Protein AF-A0A1A2LW45-F1 (afdb_monomer_lite)

Radius of gyration: 17.26 Å; chains: 1; bounding box: 49×37×55 Å

Sequence (196 aa):
MSAAITSRLSAALAPIQRFLRRLAKSYGVVYEAGDQENFQLCLWLRRLDLASQAPTYALELLGSSTFQNREPWAMKRDVPISSDSPYAAAQAVFNGLPITTNLDQHKNSGLWHGVLAVPITVGGFTSREMVAGRPLDQLTVGALTLDSTYYVDGSEAAAGSDVARRLGVLSRLGEQHTNELLSLLYSAASAVLLGS

Secondary structure (DSSP, 8-state):
-HHHHHHHHHHHHHHHHHHHHHHHHHTTPPPPTT----EEEEEEEEEEETTSSS-EEEEEEEEESS-----HHHH--EEE--TT-SSHHHHHHHHTS-EEEE--TTTS-SS--EEEEEEEEEEPSS---EETTEETTEEEEEEEEEEESSBS-HHHHTTSTTTTT-B-GGGG--HHHHHHHHHHHHHHHHHHHH--

Structure (mmCIF, N/CA/C/O backbone):
data_AF-A0A1A2LW45-F1
#
_entry.id   AF-A0A1A2LW45-F1
#
loop_
_atom_site.group_PDB
_atom_site.id
_atom_site.type_symbol
_atom_site.label_atom_id
_atom_site.label_alt_id
_atom_site.label_comp_id
_atom_site.label_asym_id
_atom_site.label_entity_id
_atom_site.label_seq_id
_atom_site.pdbx_PDB_ins_code
_atom_site.Cartn_x
_atom_site.Cartn_y
_atom_site.Cartn_z
_atom_site.occupancy
_atom_site.B_iso_or_equiv
_atom_site.auth_seq_id
_atom_site.auth_comp_id
_atom_site.auth_asym_id
_atom_site.auth_atom_id
_atom_site.pdbx_PDB_model_num
ATOM 1 N N . MET A 1 1 ? -8.103 20.377 5.580 1.00 52.78 1 MET A N 1
ATOM 2 C CA . MET A 1 1 ? -7.579 19.063 6.022 1.00 52.78 1 MET A CA 1
ATOM 3 C C . MET A 1 1 ? -6.850 18.325 4.896 1.00 52.78 1 MET A C 1
ATOM 5 O O . MET A 1 1 ? -5.703 17.955 5.097 1.00 52.78 1 MET A O 1
ATOM 9 N N . SER A 1 2 ? -7.445 18.211 3.700 1.00 64.31 2 SER A N 1
ATOM 10 C CA . SER A 1 2 ? -6.852 17.533 2.527 1.00 64.31 2 SER A CA 1
ATOM 11 C C . SER A 1 2 ? -5.429 18.007 2.147 1.00 64.31 2 SER A C 1
ATOM 13 O O . SER A 1 2 ? -4.533 17.179 2.031 1.00 64.31 2 SER A O 1
ATOM 15 N N . ALA A 1 3 ? -5.158 19.320 2.085 1.00 71.62 3 ALA A N 1
ATOM 16 C CA . ALA A 1 3 ? -3.849 19.830 1.637 1.00 71.62 3 ALA A CA 1
ATOM 17 C C . ALA A 1 3 ? -2.648 19.419 2.520 1.00 71.62 3 ALA A C 1
ATOM 19 O O . ALA A 1 3 ? -1.561 19.159 2.004 1.00 71.62 3 ALA A O 1
ATOM 20 N N . ALA A 1 4 ? -2.832 19.331 3.843 1.00 81.94 4 ALA A N 1
ATOM 21 C CA . ALA A 1 4 ? -1.769 18.914 4.762 1.00 81.94 4 ALA A CA 1
ATOM 22 C C . ALA A 1 4 ? -1.466 17.412 4.634 1.00 81.94 4 ALA A C 1
ATOM 24 O O . ALA A 1 4 ? -0.301 17.018 4.631 1.00 81.94 4 ALA A O 1
ATOM 25 N N . ILE A 1 5 ? -2.506 16.585 4.475 1.00 85.19 5 ILE A N 1
ATOM 26 C CA . ILE A 1 5 ? -2.372 15.138 4.256 1.00 85.19 5 ILE A CA 1
ATOM 27 C C . ILE A 1 5 ? -1.669 14.875 2.923 1.00 85.19 5 ILE A C 1
ATOM 29 O O . ILE A 1 5 ? -0.702 14.121 2.894 1.00 85.19 5 ILE A O 1
ATOM 33 N N . THR A 1 6 ? -2.087 15.545 1.844 1.00 85.88 6 THR A N 1
ATOM 34 C CA . THR A 1 6 ? -1.430 15.448 0.533 1.00 85.88 6 THR A CA 1
ATOM 35 C C . THR A 1 6 ? 0.048 15.821 0.618 1.00 85.88 6 THR A C 1
ATOM 37 O O . THR A 1 6 ? 0.882 15.045 0.170 1.00 85.88 6 THR A O 1
ATOM 40 N N . SER A 1 7 ? 0.395 16.943 1.262 1.00 87.75 7 SER A N 1
ATOM 41 C CA . SER A 1 7 ? 1.797 17.358 1.435 1.00 87.75 7 SER A CA 1
ATOM 42 C C . SER A 1 7 ? 2.636 16.302 2.170 1.00 87.75 7 SER A C 1
ATOM 44 O O . SER A 1 7 ? 3.719 15.933 1.712 1.00 87.75 7 SER A O 1
ATOM 46 N N . ARG A 1 8 ? 2.109 15.741 3.269 1.00 91.12 8 ARG A N 1
ATOM 47 C CA . ARG A 1 8 ? 2.779 14.666 4.019 1.00 91.12 8 ARG A CA 1
ATOM 48 C C . ARG A 1 8 ? 2.924 13.390 3.194 1.00 91.12 8 ARG A C 1
ATOM 50 O O . ARG A 1 8 ? 3.987 12.780 3.222 1.00 91.12 8 ARG A O 1
ATOM 57 N N . LEU A 1 9 ? 1.899 13.005 2.431 1.00 92.38 9 LEU A N 1
ATOM 58 C CA . LEU A 1 9 ? 1.959 11.851 1.529 1.00 92.38 9 LEU A CA 1
ATOM 59 C C . LEU A 1 9 ? 3.006 12.052 0.428 1.00 92.38 9 LEU A C 1
ATOM 61 O O . LEU A 1 9 ? 3.780 11.139 0.154 1.00 92.38 9 LEU A O 1
ATOM 65 N N . SER A 1 10 ? 3.086 13.243 -0.172 1.00 91.69 10 SER A N 1
ATOM 66 C CA . SER A 1 10 ? 4.119 13.569 -1.161 1.00 91.69 10 SER A CA 1
ATOM 67 C C . SER A 1 10 ? 5.526 13.518 -0.554 1.00 91.69 10 SER A C 1
ATOM 69 O O . SER A 1 10 ? 6.435 12.958 -1.166 1.00 91.69 10 SER A O 1
ATOM 71 N N . ALA A 1 11 ? 5.712 14.041 0.663 1.00 92.69 11 ALA A N 1
ATOM 72 C CA . ALA A 1 11 ? 6.990 13.969 1.373 1.00 92.69 11 ALA A CA 1
ATOM 73 C C . ALA A 1 11 ? 7.381 12.518 1.712 1.00 92.69 11 ALA A C 1
ATOM 75 O O . ALA A 1 11 ? 8.525 12.117 1.494 1.00 92.69 11 ALA A O 1
ATOM 76 N N . ALA A 1 12 ? 6.424 11.714 2.182 1.00 94.38 12 ALA A N 1
ATOM 77 C CA . ALA A 1 12 ? 6.633 10.311 2.529 1.00 94.38 12 ALA A CA 1
ATOM 78 C C . ALA A 1 12 ? 6.886 9.417 1.302 1.00 94.38 12 ALA A C 1
ATOM 80 O O . ALA A 1 12 ? 7.601 8.419 1.396 1.00 94.38 12 ALA A O 1
ATOM 81 N N . LEU A 1 13 ? 6.358 9.788 0.132 1.00 95.12 13 LEU A N 1
ATOM 82 C CA . LEU A 1 13 ? 6.574 9.065 -1.120 1.00 95.12 13 LEU A CA 1
ATOM 83 C C . LEU A 1 13 ? 8.024 9.179 -1.625 1.00 95.12 13 LEU A C 1
ATOM 85 O O . LEU A 1 13 ? 8.539 8.235 -2.223 1.00 95.12 13 LEU A O 1
ATOM 89 N N . ALA A 1 14 ? 8.713 10.295 -1.376 1.00 93.94 14 ALA A N 1
ATOM 90 C CA . ALA A 1 14 ? 10.063 10.539 -1.890 1.00 93.94 14 ALA A CA 1
ATOM 91 C C . ALA A 1 14 ? 11.108 9.450 -1.527 1.00 93.94 14 ALA A C 1
ATOM 93 O O . ALA A 1 14 ? 11.804 8.974 -2.435 1.00 93.94 14 ALA A O 1
ATOM 94 N N . PRO A 1 15 ? 11.264 9.016 -0.256 1.00 95.75 15 PRO A N 1
ATOM 95 C CA . PRO A 1 15 ? 12.182 7.925 0.086 1.00 95.75 15 PRO A CA 1
ATOM 96 C C . PRO A 1 15 ? 11.772 6.582 -0.537 1.00 95.75 15 PRO A C 1
ATOM 98 O O . PRO A 1 15 ? 12.647 5.848 -0.998 1.00 95.75 15 PRO A O 1
ATOM 101 N N . ILE A 1 16 ? 10.468 6.292 -0.629 1.00 97.00 16 ILE A N 1
ATOM 102 C CA . ILE A 1 16 ? 9.940 5.073 -1.267 1.00 97.00 16 ILE A CA 1
ATOM 103 C C . ILE A 1 16 ? 10.286 5.057 -2.758 1.00 97.00 16 ILE A C 1
ATOM 105 O O . ILE A 1 16 ? 10.861 4.091 -3.252 1.00 97.00 16 ILE A O 1
ATOM 109 N N . GLN A 1 17 ? 10.039 6.154 -3.477 1.00 95.31 17 GLN A N 1
ATOM 110 C CA . GLN A 1 17 ? 10.402 6.264 -4.891 1.00 95.31 17 GLN A CA 1
ATOM 111 C C . GLN A 1 17 ? 11.905 6.110 -5.110 1.00 95.31 17 GLN A C 1
ATOM 113 O O . GLN A 1 17 ? 12.326 5.464 -6.066 1.00 95.31 17 GLN A O 1
ATOM 118 N N . ARG A 1 18 ? 12.738 6.684 -4.235 1.00 95.88 18 ARG A N 1
ATOM 119 C CA . ARG A 1 18 ? 14.197 6.536 -4.328 1.00 95.88 18 ARG A CA 1
ATOM 120 C C . ARG A 1 18 ? 14.620 5.077 -4.157 1.00 95.88 18 ARG A C 1
ATOM 122 O O . ARG A 1 18 ? 15.459 4.601 -4.922 1.00 95.88 18 ARG A O 1
ATOM 129 N N . PHE A 1 19 ? 14.032 4.384 -3.184 1.00 96.88 19 PHE A N 1
ATOM 130 C CA . PHE A 1 19 ? 14.246 2.960 -2.949 1.00 96.88 19 PHE A CA 1
ATOM 131 C C . PHE A 1 19 ? 13.857 2.128 -4.179 1.00 96.88 19 PHE A C 1
ATOM 133 O O . PHE A 1 19 ? 14.692 1.407 -4.725 1.00 96.88 19 PHE A O 1
ATOM 140 N N . LEU A 1 20 ? 12.639 2.315 -4.686 1.00 96.19 20 LEU A N 1
ATOM 141 C CA . LEU A 1 20 ? 12.109 1.573 -5.830 1.00 96.19 20 LEU A CA 1
ATOM 142 C C . LEU A 1 20 ? 12.867 1.862 -7.127 1.00 96.19 20 LEU A C 1
ATOM 144 O O . LEU A 1 20 ? 13.194 0.940 -7.862 1.00 96.19 20 LEU A O 1
ATOM 148 N N . ARG A 1 21 ? 13.255 3.115 -7.385 1.00 93.88 21 ARG A N 1
ATOM 149 C CA . ARG A 1 21 ? 14.084 3.466 -8.552 1.00 93.88 21 ARG A CA 1
ATOM 150 C C . ARG A 1 21 ? 15.466 2.823 -8.500 1.00 93.88 21 ARG A C 1
ATOM 152 O O . ARG A 1 21 ? 16.007 2.457 -9.541 1.00 93.88 21 ARG A O 1
ATOM 159 N N . ARG A 1 22 ? 16.057 2.689 -7.309 1.00 95.00 22 ARG A N 1
ATOM 160 C CA . ARG A 1 22 ? 17.325 1.966 -7.134 1.00 95.00 22 ARG A CA 1
ATOM 161 C C . ARG A 1 22 ? 17.143 0.481 -7.443 1.00 95.00 22 ARG A C 1
ATOM 163 O O . ARG A 1 22 ? 17.960 -0.071 -8.175 1.00 95.00 22 ARG A O 1
ATOM 170 N N . LEU A 1 23 ? 16.066 -0.126 -6.946 1.00 94.88 23 LEU A N 1
ATOM 171 C CA . LEU A 1 23 ? 15.755 -1.530 -7.215 1.00 94.88 23 LEU A CA 1
ATOM 172 C C . LEU A 1 23 ? 15.438 -1.797 -8.684 1.00 94.88 23 LEU A C 1
ATOM 174 O O . LEU A 1 23 ? 15.931 -2.765 -9.251 1.00 94.88 23 LEU A O 1
ATOM 178 N N . ALA A 1 24 ? 14.683 -0.913 -9.331 1.00 92.56 24 ALA A N 1
ATOM 179 C CA . ALA A 1 24 ? 14.379 -1.018 -10.751 1.00 92.56 24 ALA A CA 1
ATOM 180 C C . ALA A 1 24 ? 15.657 -1.095 -11.596 1.00 92.56 24 ALA A C 1
ATOM 182 O O . ALA A 1 24 ? 15.761 -1.933 -12.490 1.00 92.56 24 ALA A O 1
ATOM 183 N N . LYS A 1 25 ? 16.664 -0.273 -11.259 1.00 90.69 25 LYS A N 1
ATOM 184 C CA . LYS A 1 25 ? 17.985 -0.316 -11.898 1.00 90.69 25 LYS A CA 1
ATOM 185 C C . LYS A 1 25 ? 18.712 -1.632 -11.626 1.00 90.69 25 LYS A C 1
ATOM 187 O O . LYS A 1 25 ? 19.209 -2.236 -12.569 1.00 90.69 25 LYS A O 1
ATOM 192 N N . SER A 1 26 ? 18.766 -2.093 -10.371 1.00 91.31 26 SER A N 1
ATOM 193 C CA . SER A 1 26 ? 19.454 -3.352 -10.036 1.00 91.31 26 SER A CA 1
ATOM 194 C C . SER A 1 26 ? 18.782 -4.580 -10.645 1.00 91.31 26 SER A C 1
ATOM 196 O O . SER A 1 26 ? 19.453 -5.550 -10.973 1.00 91.31 26 SER A O 1
ATOM 198 N N . TYR A 1 27 ? 17.462 -4.537 -10.810 1.00 90.44 27 TYR A N 1
ATOM 199 C CA . TYR A 1 27 ? 16.668 -5.612 -11.394 1.00 90.44 27 TYR A CA 1
ATOM 200 C C . TYR A 1 27 ? 16.562 -5.547 -12.915 1.00 90.44 27 TYR A C 1
ATOM 202 O O . TYR A 1 27 ? 15.901 -6.407 -13.498 1.00 90.44 27 TYR A O 1
ATOM 210 N N . GLY A 1 28 ? 17.164 -4.544 -13.562 1.00 86.06 28 GLY A N 1
ATOM 211 C CA . GLY A 1 28 ? 17.065 -4.363 -15.009 1.00 86.06 28 GLY A CA 1
ATOM 212 C C . GLY A 1 28 ? 15.614 -4.255 -15.479 1.00 86.06 28 GLY A C 1
ATOM 213 O O . GLY A 1 28 ? 15.230 -4.897 -16.458 1.00 86.06 28 GLY A O 1
ATOM 214 N N . VAL A 1 29 ? 14.772 -3.525 -14.740 1.00 85.19 29 VAL A N 1
ATOM 215 C CA . VAL A 1 29 ? 13.421 -3.189 -15.206 1.00 85.19 29 VAL A CA 1
ATOM 216 C C . VAL A 1 29 ? 13.577 -2.285 -16.425 1.00 85.19 29 VAL A C 1
ATOM 218 O O . VAL A 1 29 ? 14.258 -1.261 -16.362 1.00 85.19 29 VAL A O 1
ATOM 221 N N . VAL A 1 30 ? 12.987 -2.700 -17.543 1.00 79.50 30 VAL A N 1
ATOM 222 C CA . VAL A 1 30 ? 13.047 -1.964 -18.806 1.00 79.50 30 VAL A CA 1
ATOM 223 C C . VAL A 1 30 ? 11.761 -1.167 -18.938 1.00 79.50 30 VAL A C 1
ATOM 225 O O . VAL A 1 30 ? 10.678 -1.744 -18.990 1.00 79.50 30 VAL A O 1
ATOM 228 N N . TYR A 1 31 ? 11.900 0.152 -18.984 1.00 81.38 31 TYR A N 1
ATOM 229 C CA . TYR A 1 31 ? 10.809 1.065 -19.301 1.00 81.38 31 TYR A CA 1
ATOM 230 C C . TYR A 1 31 ? 10.812 1.377 -20.796 1.00 81.38 31 TYR A C 1
ATOM 232 O O . TYR A 1 31 ? 11.839 1.238 -21.469 1.00 81.38 31 TYR A O 1
ATOM 240 N N . GLU A 1 32 ? 9.669 1.806 -21.322 1.00 71.56 32 GLU A N 1
ATOM 241 C CA . GLU A 1 32 ? 9.608 2.338 -22.682 1.00 71.56 32 GLU A CA 1
ATOM 242 C C . GLU A 1 32 ? 10.507 3.577 -22.823 1.00 71.56 32 GLU A C 1
ATOM 244 O O . GLU A 1 32 ? 10.817 4.265 -21.848 1.00 71.56 32 GLU A O 1
ATOM 249 N N . ALA A 1 33 ? 10.988 3.845 -24.039 1.00 68.88 33 ALA A N 1
ATOM 250 C CA . ALA A 1 33 ? 11.952 4.915 -24.276 1.00 68.88 33 ALA A CA 1
ATOM 251 C C . ALA A 1 33 ? 11.399 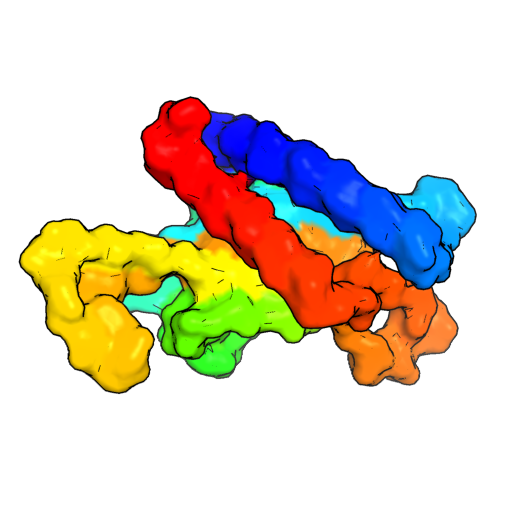6.277 -23.814 1.00 68.88 33 ALA A C 1
ATOM 253 O O . ALA A 1 33 ? 10.423 6.778 -24.364 1.00 68.88 33 ALA A O 1
ATOM 254 N N . GLY A 1 34 ? 12.051 6.879 -22.814 1.00 66.00 34 GLY A N 1
ATOM 255 C CA . GLY A 1 34 ? 11.641 8.160 -22.227 1.00 66.00 34 GLY A CA 1
ATOM 256 C C . GLY A 1 34 ? 10.585 8.061 -21.120 1.00 66.00 34 GLY A C 1
ATOM 257 O O . GLY A 1 34 ? 10.223 9.095 -20.562 1.00 66.00 34 GLY A O 1
ATOM 258 N N . ASP A 1 35 ? 10.131 6.854 -20.773 1.00 79.25 35 ASP A N 1
ATOM 259 C CA . ASP A 1 35 ? 9.170 6.609 -19.699 1.00 79.25 35 ASP A CA 1
ATOM 260 C C . ASP A 1 35 ? 9.851 6.157 -18.391 1.00 79.25 35 ASP A C 1
ATOM 262 O O . ASP A 1 35 ? 11.006 5.717 -18.364 1.00 79.25 35 ASP A O 1
ATOM 266 N N . GLN A 1 36 ? 9.132 6.290 -17.278 1.00 84.75 36 GLN A N 1
ATOM 267 C CA . GLN A 1 36 ? 9.530 5.787 -15.966 1.00 84.75 36 GLN A CA 1
ATOM 268 C C . GLN A 1 36 ? 8.302 5.310 -15.192 1.00 84.75 36 GLN A C 1
ATOM 270 O O . GLN A 1 36 ? 7.233 5.914 -15.267 1.00 84.75 36 GLN A O 1
ATOM 275 N N . GLU A 1 37 ? 8.471 4.277 -14.370 1.00 90.00 37 GLU A N 1
ATOM 276 C CA . GLU A 1 37 ? 7.432 3.885 -13.422 1.00 90.00 37 GLU A CA 1
ATOM 277 C C . GLU A 1 37 ? 7.189 5.008 -12.407 1.00 90.00 37 GLU A C 1
ATOM 279 O O . GLU A 1 37 ? 8.090 5.441 -11.673 1.00 90.00 37 GLU A O 1
ATOM 284 N N . ASN A 1 38 ? 5.954 5.501 -12.402 1.00 91.62 38 ASN A N 1
ATOM 285 C CA . ASN A 1 38 ? 5.488 6.505 -11.466 1.00 91.62 38 ASN A CA 1
ATOM 286 C C . ASN A 1 38 ? 4.689 5.829 -10.360 1.00 91.62 38 ASN A C 1
ATOM 288 O O . ASN A 1 38 ? 4.098 4.768 -10.553 1.00 91.62 38 ASN A O 1
ATOM 292 N N . PHE A 1 39 ? 4.659 6.486 -9.203 1.00 93.12 39 PHE A N 1
ATOM 293 C CA . PHE A 1 39 ? 3.998 5.974 -8.011 1.00 93.12 39 PHE A CA 1
ATOM 294 C C . PHE A 1 39 ? 3.136 7.050 -7.361 1.00 93.12 39 PHE A C 1
ATOM 296 O O . PHE A 1 39 ? 3.522 8.223 -7.369 1.00 93.12 39 PHE A O 1
ATOM 303 N N . GLN A 1 40 ? 2.035 6.644 -6.734 1.00 92.62 40 GLN A N 1
ATOM 304 C CA . GLN A 1 40 ? 1.289 7.478 -5.792 1.00 92.62 40 GLN A CA 1
ATOM 305 C C . GLN A 1 40 ? 1.054 6.744 -4.475 1.00 92.62 40 GLN A C 1
ATOM 307 O O . GLN A 1 40 ? 0.867 5.532 -4.464 1.00 92.62 40 GLN A O 1
ATOM 312 N N . LEU A 1 41 ? 1.043 7.492 -3.373 1.00 94.44 41 LEU A N 1
ATOM 313 C CA . LEU A 1 41 ? 0.553 7.011 -2.087 1.00 94.44 41 LEU A CA 1
ATOM 314 C C . LEU A 1 41 ? -0.869 7.496 -1.862 1.00 94.44 41 LEU A C 1
ATOM 316 O O . LEU A 1 41 ? -1.120 8.692 -2.005 1.00 94.44 41 LEU A O 1
ATOM 320 N N . CYS A 1 42 ? -1.749 6.604 -1.420 1.00 92.44 42 CYS A N 1
ATOM 321 C CA . CYS A 1 42 ? -3.120 6.925 -1.040 1.00 92.44 42 CYS A CA 1
ATOM 322 C C . C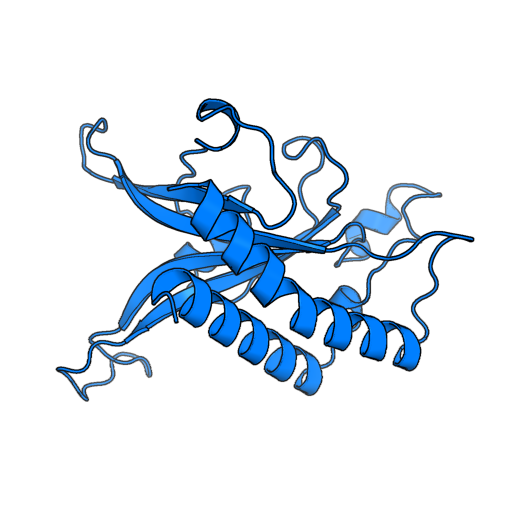YS A 1 42 ? -3.391 6.473 0.399 1.00 92.44 42 CYS A C 1
ATOM 324 O O . CYS A 1 42 ? -3.103 5.331 0.761 1.00 92.44 42 CYS A O 1
ATOM 326 N N . LEU A 1 43 ? -3.962 7.360 1.217 1.00 92.94 43 LEU A N 1
ATOM 327 C CA . LEU A 1 43 ? -4.356 7.055 2.593 1.00 92.94 43 LEU A CA 1
ATOM 328 C C . LEU A 1 43 ? -5.852 6.760 2.668 1.00 92.94 43 LEU A C 1
ATOM 330 O O . LEU A 1 43 ? -6.672 7.640 2.405 1.00 92.94 43 LEU A O 1
ATOM 334 N N . TRP A 1 44 ? -6.187 5.558 3.125 1.00 93.12 44 TRP A N 1
ATOM 335 C CA . TRP A 1 44 ? -7.550 5.101 3.360 1.00 93.12 44 TRP A CA 1
ATOM 336 C C . TRP A 1 44 ? -7.758 4.885 4.852 1.00 93.12 44 TRP A C 1
ATOM 338 O O . TRP A 1 44 ? -7.012 4.113 5.450 1.00 93.12 44 TRP A O 1
ATOM 348 N N . LEU A 1 45 ? -8.763 5.510 5.463 1.00 92.81 45 LEU A N 1
ATOM 349 C CA . LEU A 1 45 ? -9.102 5.273 6.871 1.00 92.81 45 LEU A CA 1
ATOM 350 C C . LEU A 1 45 ? -10.518 4.731 7.020 1.00 92.81 45 LEU A C 1
ATOM 352 O O . LEU A 1 45 ? -11.408 5.040 6.229 1.00 92.81 45 LEU A O 1
ATOM 356 N N . ARG A 1 46 ? -10.720 3.913 8.057 1.00 92.12 46 ARG A N 1
ATOM 357 C CA . ARG A 1 46 ? -12.044 3.439 8.452 1.00 92.12 46 ARG A CA 1
ATOM 358 C C . ARG A 1 46 ? -12.884 4.628 8.904 1.00 92.12 46 ARG A C 1
ATOM 360 O O . ARG A 1 46 ? -12.484 5.374 9.796 1.00 92.12 46 ARG A O 1
ATOM 367 N N . ARG A 1 47 ? -14.078 4.752 8.337 1.00 88.06 47 ARG A N 1
ATOM 368 C CA . ARG A 1 47 ? -15.132 5.649 8.799 1.00 88.06 47 ARG A CA 1
ATOM 369 C C . ARG A 1 47 ? -16.339 4.821 9.206 1.00 88.06 47 ARG A C 1
ATOM 371 O O . ARG A 1 47 ? -16.682 3.841 8.547 1.00 88.06 47 ARG A O 1
ATOM 378 N N . LEU A 1 48 ? -16.977 5.220 10.299 1.00 83.00 48 LEU A N 1
ATOM 379 C CA . LEU A 1 48 ? -18.274 4.682 10.675 1.00 83.00 48 LEU A CA 1
ATOM 380 C C . LEU A 1 48 ? -19.342 5.282 9.752 1.00 83.00 48 LEU A C 1
ATOM 382 O O . LEU A 1 48 ? -19.503 6.504 9.710 1.00 83.00 48 LEU A O 1
ATOM 386 N N . ASP A 1 49 ? -20.049 4.438 9.007 1.00 72.81 49 ASP A N 1
ATOM 387 C CA . ASP A 1 49 ? -21.193 4.858 8.208 1.00 72.81 49 ASP A CA 1
ATOM 388 C C . ASP A 1 49 ? -22.470 4.832 9.056 1.00 72.81 49 ASP A C 1
ATOM 390 O O . ASP A 1 49 ? -23.105 3.795 9.255 1.00 72.81 49 ASP A O 1
ATOM 394 N N . LEU A 1 50 ? -22.831 6.011 9.560 1.00 71.06 50 LEU A N 1
ATOM 395 C CA . LEU A 1 50 ? -24.018 6.234 10.384 1.00 71.06 50 LEU A CA 1
ATOM 396 C C . LEU A 1 50 ? -25.321 6.324 9.572 1.00 71.06 50 LEU A C 1
ATOM 398 O O . LEU A 1 50 ? -26.389 6.391 10.173 1.00 71.06 50 LEU A O 1
ATOM 402 N N . ALA A 1 51 ? -25.256 6.367 8.235 1.00 66.81 51 ALA A N 1
ATOM 403 C CA . ALA A 1 51 ? -26.449 6.452 7.389 1.00 66.81 51 ALA A CA 1
ATOM 404 C C . ALA A 1 51 ? -27.131 5.086 7.190 1.00 66.81 51 ALA A C 1
ATOM 406 O O . ALA A 1 51 ? -28.298 5.018 6.802 1.00 66.81 51 ALA A O 1
ATOM 407 N N . SER A 1 52 ? -26.412 3.998 7.464 1.00 63.62 52 SER A N 1
ATOM 408 C CA . SER A 1 52 ? -26.917 2.629 7.395 1.00 63.62 52 SER A CA 1
ATOM 409 C C . SER A 1 52 ? -27.801 2.281 8.607 1.00 63.62 52 SER A C 1
ATOM 411 O O . SER A 1 52 ? -27.555 2.724 9.727 1.00 63.62 52 SER A O 1
ATOM 413 N N . GLN A 1 53 ? -28.837 1.454 8.405 1.00 64.50 53 GLN A N 1
ATOM 414 C CA . GLN A 1 53 ? -29.718 0.989 9.496 1.00 64.50 53 GLN A CA 1
ATOM 415 C C . GLN A 1 53 ? -28.981 0.138 10.549 1.00 64.50 53 GLN A C 1
ATOM 417 O O . GLN A 1 53 ? -29.453 0.006 11.677 1.00 64.50 53 GLN A O 1
ATOM 422 N N . ALA A 1 54 ? -27.825 -0.422 10.188 1.00 71.06 54 ALA A N 1
ATOM 423 C CA . ALA A 1 54 ? -26.907 -1.121 11.073 1.00 71.06 54 ALA A CA 1
ATOM 424 C C . ALA A 1 54 ? -25.512 -0.513 10.861 1.00 71.06 54 ALA A C 1
ATOM 426 O O . ALA A 1 54 ? -24.982 -0.704 9.772 1.00 71.06 54 ALA A O 1
ATOM 427 N N . PRO A 1 55 ? -24.920 0.196 11.843 1.00 69.19 55 PRO A N 1
ATOM 428 C CA . PRO A 1 55 ? -23.673 0.930 11.645 1.00 69.19 55 PRO A CA 1
ATOM 429 C C . PRO A 1 55 ? -22.560 0.024 11.112 1.00 69.19 55 PRO A C 1
ATOM 431 O O . PRO A 1 55 ? -22.039 -0.831 11.830 1.00 69.19 55 PRO A O 1
ATOM 434 N N . THR A 1 56 ? -22.188 0.214 9.849 1.00 81.31 56 THR A N 1
ATOM 435 C CA . THR A 1 56 ? -21.080 -0.508 9.215 1.00 81.31 56 THR A CA 1
ATOM 436 C C . THR A 1 56 ? -19.849 0.376 9.084 1.00 81.31 56 THR A C 1
ATOM 438 O O . THR A 1 56 ? -19.950 1.592 8.924 1.00 81.31 56 THR A O 1
ATOM 441 N N . TYR A 1 57 ? -18.663 -0.229 9.117 1.00 85.06 57 TYR A N 1
ATOM 442 C CA . TYR A 1 57 ? -17.432 0.470 8.759 1.00 85.06 57 TYR A CA 1
ATOM 443 C C . TYR A 1 57 ? -17.208 0.414 7.247 1.00 85.06 57 TYR A C 1
ATOM 445 O O . TYR A 1 57 ? -17.262 -0.656 6.643 1.00 85.06 57 TYR A O 1
ATOM 453 N N . ALA A 1 58 ? -16.889 1.564 6.665 1.00 89.06 58 ALA A N 1
ATOM 454 C CA . ALA A 1 58 ? -16.401 1.695 5.298 1.00 89.06 58 ALA A CA 1
ATOM 455 C C . ALA A 1 58 ? -14.983 2.279 5.314 1.00 89.06 58 ALA A C 1
ATOM 457 O O . ALA A 1 58 ? -14.541 2.837 6.321 1.00 89.06 58 ALA A O 1
ATOM 458 N N . LEU A 1 59 ? -14.257 2.159 4.208 1.00 90.06 59 LEU A N 1
ATOM 459 C CA . LEU A 1 59 ? -13.043 2.935 3.981 1.00 90.06 59 LEU A CA 1
ATOM 460 C C . LEU A 1 59 ? -13.368 4.216 3.234 1.00 90.06 59 LEU A C 1
ATOM 462 O O . LEU A 1 59 ? -14.098 4.183 2.251 1.00 90.06 59 LEU A O 1
ATOM 466 N N . GLU A 1 60 ? -12.759 5.310 3.675 1.00 89.81 60 GLU A N 1
ATOM 467 C CA . GLU A 1 60 ? -12.743 6.590 2.977 1.00 89.81 60 GLU A CA 1
ATOM 468 C C . GLU A 1 60 ? -11.311 6.919 2.544 1.00 89.81 60 GLU A C 1
ATOM 470 O O . GLU A 1 60 ? -10.369 6.829 3.339 1.00 89.81 60 GLU A O 1
ATOM 475 N N . LEU A 1 61 ? -11.148 7.333 1.286 1.00 88.31 61 LEU A N 1
ATOM 476 C CA . LEU A 1 61 ? -9.897 7.887 0.773 1.00 88.31 61 LEU A CA 1
ATOM 477 C C . LEU A 1 61 ? -9.721 9.324 1.283 1.00 88.31 61 LEU A C 1
ATOM 479 O O . LEU A 1 61 ? -10.400 10.245 0.833 1.00 88.31 61 LEU A O 1
ATOM 483 N N . LEU A 1 62 ? -8.773 9.533 2.195 1.00 86.69 62 LEU A N 1
ATOM 484 C CA . LEU A 1 62 ? -8.516 10.849 2.788 1.00 86.69 62 LEU A CA 1
ATOM 485 C C . LEU A 1 62 ? -7.576 11.728 1.965 1.00 86.69 62 LEU A C 1
ATOM 487 O O . LEU A 1 62 ? -7.604 12.955 2.088 1.00 86.69 62 LEU A O 1
ATOM 491 N N . GLY A 1 63 ? -6.695 11.117 1.176 1.00 86.81 63 GLY A N 1
ATOM 492 C CA . GLY A 1 63 ? -5.641 11.845 0.486 1.00 86.81 63 GLY A CA 1
ATOM 493 C C . GLY A 1 63 ? -4.841 10.971 -0.463 1.00 86.81 63 GLY A C 1
ATOM 494 O O . GLY A 1 63 ? -4.719 9.766 -0.253 1.00 86.81 63 GLY A O 1
ATOM 495 N N . SER A 1 64 ? -4.253 11.608 -1.474 1.00 88.88 64 SER A N 1
ATOM 496 C CA . SER A 1 64 ? -3.226 11.016 -2.328 1.00 88.88 64 SER A CA 1
ATOM 497 C C . SER A 1 64 ? -2.061 11.990 -2.508 1.00 88.88 64 SER A C 1
ATOM 499 O O . SER A 1 64 ? -2.244 13.204 -2.412 1.00 88.88 64 SER A O 1
ATOM 501 N N . SER A 1 65 ? -0.861 11.461 -2.747 1.00 89.88 65 SER A N 1
ATOM 502 C CA . SER A 1 65 ? 0.364 12.231 -2.992 1.00 89.88 65 SER A CA 1
ATOM 503 C C . SER A 1 65 ? 0.391 12.969 -4.337 1.00 89.88 65 SER A C 1
ATOM 505 O O . SER A 1 65 ? 1.249 13.829 -4.531 1.00 89.88 65 SER A O 1
ATOM 507 N N . THR A 1 66 ? -0.471 12.597 -5.287 1.00 80.38 66 THR A N 1
ATOM 508 C CA . THR A 1 66 ? -0.512 13.132 -6.666 1.00 80.38 66 THR A CA 1
ATOM 509 C C . THR A 1 66 ? -1.812 13.879 -6.962 1.00 80.38 66 THR A C 1
ATOM 511 O O . THR A 1 66 ? -1.823 14.798 -7.781 1.00 80.38 66 THR A O 1
ATOM 514 N N . PHE A 1 67 ? -2.912 13.526 -6.292 1.00 65.19 67 PHE A N 1
ATOM 515 C CA . PHE A 1 67 ? -4.196 14.194 -6.478 1.00 65.19 67 PHE A CA 1
ATOM 516 C C . PHE A 1 67 ? -4.193 15.572 -5.805 1.00 65.19 67 PHE A C 1
ATOM 518 O O . PHE A 1 67 ? -4.258 15.689 -4.583 1.00 65.19 67 PHE A O 1
ATOM 525 N N . GLN A 1 68 ? -4.157 16.626 -6.623 1.00 51.47 68 GLN A N 1
ATOM 526 C CA . GLN A 1 68 ? -4.391 18.012 -6.196 1.00 51.47 68 GLN A CA 1
ATOM 527 C C . GLN A 1 68 ? -5.823 18.497 -6.485 1.00 51.47 68 GLN A C 1
ATOM 529 O O . GLN A 1 68 ? -6.143 19.652 -6.197 1.00 51.47 68 GLN A O 1
ATOM 534 N N . ASN A 1 69 ? -6.686 17.653 -7.070 1.00 47.09 69 ASN A N 1
ATOM 535 C CA . ASN A 1 69 ? -8.007 18.093 -7.514 1.00 47.09 69 ASN A CA 1
ATOM 536 C C . ASN A 1 69 ? -8.937 18.368 -6.323 1.00 47.09 69 ASN A C 1
ATOM 538 O O . ASN A 1 69 ? -9.170 17.515 -5.472 1.00 47.09 69 ASN A O 1
ATOM 542 N N . ARG A 1 70 ? -9.424 19.611 -6.284 1.00 45.53 70 ARG A N 1
ATOM 543 C CA . ARG A 1 70 ? -9.937 20.347 -5.116 1.00 45.53 70 ARG A CA 1
ATOM 544 C C . ARG A 1 70 ? -11.383 20.019 -4.729 1.00 45.53 70 ARG A C 1
ATOM 546 O O . ARG A 1 70 ? -11.942 20.691 -3.868 1.00 45.53 70 ARG A O 1
ATOM 553 N N . GLU A 1 71 ? -11.974 19.001 -5.345 1.00 46.72 71 GLU A N 1
ATOM 554 C CA . GLU A 1 71 ? -13.403 18.715 -5.268 1.00 46.72 71 GLU A CA 1
ATOM 555 C C . GLU A 1 71 ? -13.693 17.521 -4.334 1.00 46.72 71 GLU A C 1
ATOM 557 O O . GLU A 1 71 ? -13.360 16.381 -4.669 1.00 46.72 71 GLU A O 1
ATOM 562 N N . PRO A 1 72 ? -14.324 17.733 -3.160 1.00 49.94 72 PRO A N 1
ATOM 563 C CA . PRO A 1 72 ? -14.531 16.694 -2.141 1.00 49.94 72 PRO A CA 1
ATOM 564 C C . PRO A 1 72 ? -15.297 15.452 -2.622 1.00 49.94 72 PRO A C 1
ATOM 566 O O . PRO A 1 72 ? -15.106 14.362 -2.086 1.00 49.94 72 PRO A O 1
ATOM 569 N N . TRP A 1 73 ? -16.151 15.597 -3.639 1.00 52.94 73 TRP A N 1
ATOM 570 C CA . TRP A 1 73 ? -16.924 14.495 -4.222 1.00 52.94 73 TRP A CA 1
ATOM 571 C C . TRP A 1 73 ? -16.072 13.538 -5.068 1.00 52.94 73 TRP A C 1
ATOM 573 O O . TRP A 1 73 ? -16.466 12.393 -5.260 1.00 52.94 73 TRP A O 1
ATOM 583 N N . ALA A 1 74 ? -14.892 13.962 -5.533 1.00 49.97 74 ALA A N 1
ATOM 584 C CA . ALA A 1 74 ? -13.980 13.106 -6.290 1.00 49.97 74 ALA A CA 1
ATOM 585 C C . ALA A 1 74 ? -13.156 12.166 -5.385 1.00 49.97 74 ALA A C 1
ATOM 587 O O . ALA A 1 74 ? -12.679 11.131 -5.850 1.00 49.97 74 ALA A O 1
ATOM 588 N N . MET A 1 75 ? -12.998 12.513 -4.099 1.00 55.88 75 MET A N 1
ATOM 589 C CA . MET A 1 75 ? -12.255 11.718 -3.106 1.00 55.88 75 MET A CA 1
ATOM 590 C C . MET A 1 75 ? -13.165 10.885 -2.197 1.00 55.88 75 MET A C 1
ATOM 592 O O . MET A 1 75 ? -12.732 9.845 -1.706 1.00 55.88 75 MET A O 1
ATOM 596 N N . LYS A 1 76 ? -14.428 11.290 -1.999 1.00 56.47 76 LYS A N 1
ATOM 597 C CA . LYS A 1 76 ? -15.407 10.504 -1.236 1.00 56.47 76 LYS A CA 1
ATOM 598 C C . LYS A 1 76 ? -15.802 9.238 -1.991 1.00 56.47 76 LYS A C 1
ATOM 600 O O . LYS A 1 76 ? -16.771 9.207 -2.743 1.00 56.47 76 LYS A O 1
ATOM 605 N N . ARG A 1 77 ? -15.035 8.179 -1.761 1.00 65.44 77 ARG A N 1
ATOM 606 C CA . ARG A 1 77 ? -15.405 6.804 -2.080 1.00 65.44 77 ARG A CA 1
ATOM 607 C C . ARG A 1 77 ? -15.601 6.089 -0.761 1.00 65.44 77 ARG A C 1
ATOM 609 O O . ARG A 1 77 ? -14.617 5.787 -0.096 1.00 65.44 77 ARG A O 1
ATOM 616 N N . ASP A 1 78 ? -16.854 5.857 -0.398 1.00 75.94 78 ASP A N 1
ATOM 617 C CA . ASP A 1 78 ? -17.172 4.962 0.705 1.00 75.94 78 ASP A CA 1
ATOM 618 C C . ASP A 1 78 ? -17.084 3.544 0.164 1.00 75.94 78 ASP A C 1
ATOM 620 O O . ASP A 1 78 ? -17.901 3.108 -0.648 1.00 75.94 78 ASP A O 1
ATOM 624 N N . VAL A 1 79 ? -16.016 2.858 0.549 1.00 86.25 79 VAL A N 1
ATOM 625 C CA . VAL A 1 79 ? -15.722 1.518 0.064 1.00 86.25 79 VAL A CA 1
ATOM 626 C C . VAL A 1 79 ? -16.063 0.510 1.157 1.00 86.25 79 VAL A C 1
ATOM 628 O O . VAL A 1 79 ? -15.440 0.547 2.223 1.00 86.25 79 VAL A O 1
ATOM 631 N N . PRO A 1 80 ? -17.008 -0.417 0.918 1.00 88.38 80 PRO A N 1
ATOM 632 C CA . PRO A 1 80 ? -17.269 -1.512 1.840 1.00 88.38 80 PRO A CA 1
ATOM 633 C C . PRO A 1 80 ? -16.003 -2.335 2.106 1.00 88.38 80 PRO A C 1
ATOM 635 O O . PRO A 1 80 ? -15.241 -2.652 1.186 1.00 88.38 80 PRO A O 1
ATOM 638 N N . ILE A 1 81 ? -15.782 -2.676 3.376 1.00 90.94 81 ILE A N 1
ATOM 639 C CA . ILE A 1 81 ? -14.669 -3.528 3.800 1.00 90.94 81 ILE A CA 1
ATOM 640 C C . ILE A 1 81 ? -15.104 -4.984 3.652 1.00 90.94 81 ILE A C 1
ATOM 642 O O . ILE A 1 81 ? -15.846 -5.501 4.485 1.00 90.94 81 ILE A O 1
ATOM 646 N N . SER A 1 82 ? -14.630 -5.642 2.600 1.00 90.75 82 SER A N 1
ATOM 647 C CA . SER A 1 82 ? -14.915 -7.048 2.321 1.00 90.75 82 SER A CA 1
ATOM 648 C C . SER A 1 82 ? -13.768 -7.702 1.547 1.00 90.75 82 SER A C 1
ATOM 650 O O . SER A 1 82 ? -12.956 -7.015 0.920 1.00 90.75 82 SER A O 1
ATOM 652 N N . SER A 1 83 ? -13.693 -9.035 1.588 1.00 91.44 83 SER A N 1
ATOM 653 C CA . SER A 1 83 ? -12.710 -9.812 0.819 1.00 91.44 83 SER A CA 1
ATOM 654 C C . SER A 1 83 ? -12.935 -9.747 -0.693 1.00 91.44 83 SER A C 1
ATOM 656 O O . SER A 1 83 ? -11.981 -9.889 -1.448 1.00 91.44 83 SER A O 1
ATOM 658 N N . ASP A 1 84 ? -14.172 -9.519 -1.134 1.00 89.94 84 ASP A N 1
ATOM 659 C CA . ASP A 1 84 ? -14.584 -9.404 -2.538 1.00 89.94 84 ASP A CA 1
ATOM 660 C C . ASP A 1 84 ? -14.607 -7.951 -3.048 1.00 89.94 84 ASP A C 1
ATOM 662 O O . ASP A 1 84 ? -14.993 -7.687 -4.189 1.00 89.94 84 ASP A O 1
ATOM 666 N N . SER A 1 85 ? -14.181 -6.991 -2.221 1.00 88.69 85 SER A N 1
ATOM 667 C CA . SER A 1 85 ? -14.142 -5.581 -2.600 1.00 88.69 85 SER A CA 1
ATOM 668 C C . SER A 1 85 ? -13.217 -5.368 -3.803 1.00 88.69 85 SER A C 1
ATOM 670 O O . SER A 1 85 ? -12.107 -5.897 -3.814 1.00 88.69 85 SER A O 1
ATOM 672 N N . PRO A 1 86 ? -13.587 -4.543 -4.799 1.00 85.19 86 PRO A N 1
ATOM 673 C CA . PRO A 1 86 ? -12.718 -4.257 -5.944 1.00 85.19 86 PRO A CA 1
ATOM 674 C C . PRO A 1 86 ? -11.517 -3.363 -5.594 1.00 85.19 86 PRO A C 1
ATOM 676 O O . PRO A 1 86 ? -10.705 -3.051 -6.461 1.00 85.19 86 PRO A O 1
ATOM 679 N N . TYR A 1 87 ? -11.411 -2.911 -4.344 1.00 89.06 87 TYR A N 1
ATOM 680 C CA . TYR A 1 87 ? -10.331 -2.057 -3.875 1.00 89.06 87 TYR A CA 1
ATOM 681 C C . TYR A 1 87 ? -9.355 -2.864 -3.023 1.00 89.06 87 TYR A C 1
ATOM 683 O O . TYR A 1 87 ? -9.711 -3.334 -1.940 1.00 89.06 87 TYR A O 1
ATOM 691 N N . ALA A 1 88 ? -8.093 -2.934 -3.452 1.00 92.88 88 ALA A N 1
ATOM 692 C CA . ALA A 1 88 ? -7.033 -3.615 -2.704 1.00 92.88 88 ALA A CA 1
ATOM 693 C C . ALA A 1 88 ? -6.887 -3.082 -1.265 1.00 92.88 88 ALA A C 1
ATOM 695 O O . ALA A 1 88 ? -6.615 -3.852 -0.349 1.00 92.88 88 ALA A O 1
ATOM 696 N N . ALA A 1 89 ? -7.146 -1.786 -1.036 1.00 93.69 89 ALA A N 1
ATOM 697 C CA . ALA A 1 89 ? -7.195 -1.193 0.303 1.00 93.69 89 ALA A CA 1
ATOM 698 C C . ALA A 1 89 ? -8.220 -1.888 1.217 1.00 93.69 89 ALA A C 1
ATOM 700 O O . ALA A 1 89 ? -7.903 -2.233 2.353 1.00 93.69 89 ALA A O 1
ATOM 701 N N . ALA A 1 90 ? -9.436 -2.129 0.723 1.00 93.19 90 ALA A N 1
ATOM 702 C CA . ALA A 1 90 ? -10.492 -2.794 1.482 1.00 93.19 90 ALA A CA 1
ATOM 703 C C . ALA A 1 90 ? -10.170 -4.264 1.742 1.00 93.19 90 ALA A C 1
ATOM 705 O O . ALA A 1 90 ? -10.324 -4.721 2.874 1.00 93.19 90 ALA A O 1
ATOM 706 N N . GLN A 1 91 ? -9.637 -4.966 0.740 1.00 94.88 91 GLN A N 1
ATOM 707 C CA . GLN A 1 91 ? -9.183 -6.347 0.904 1.00 94.88 91 GLN A CA 1
ATOM 708 C C . GLN A 1 91 ? -8.058 -6.450 1.944 1.00 94.88 91 GLN A C 1
ATOM 710 O O . GLN A 1 91 ? -8.107 -7.310 2.821 1.00 94.88 91 GLN A O 1
ATOM 715 N N . ALA A 1 92 ? -7.070 -5.551 1.900 1.00 96.00 92 ALA A N 1
ATOM 716 C CA . ALA A 1 92 ? -5.967 -5.521 2.859 1.00 96.00 92 ALA A CA 1
ATOM 717 C C . ALA A 1 92 ? -6.463 -5.278 4.292 1.00 96.00 92 ALA A C 1
ATOM 719 O O . ALA A 1 92 ? -6.018 -5.941 5.228 1.00 96.00 92 ALA A O 1
ATOM 720 N N . VAL A 1 93 ? -7.434 -4.373 4.468 1.00 95.31 93 VAL A N 1
ATOM 721 C CA . VAL A 1 93 ? -8.061 -4.103 5.772 1.00 95.31 93 VAL A CA 1
ATOM 722 C C . VAL A 1 93 ? -8.914 -5.265 6.269 1.00 95.31 93 VAL A C 1
ATOM 724 O O . VAL A 1 93 ? -8.930 -5.513 7.474 1.00 95.31 93 VAL A O 1
ATOM 727 N N . PHE A 1 94 ? -9.628 -5.949 5.375 1.00 93.69 94 PHE A N 1
ATOM 728 C CA . PHE A 1 94 ? -10.452 -7.107 5.717 1.00 93.69 94 PHE A CA 1
ATOM 729 C C . PHE A 1 94 ? -9.585 -8.303 6.133 1.00 93.69 94 PHE A C 1
ATOM 731 O O . PHE A 1 94 ? -9.811 -8.897 7.183 1.00 93.69 94 PHE A O 1
ATOM 738 N N . ASN A 1 95 ? -8.554 -8.617 5.344 1.00 92.81 95 ASN A N 1
ATOM 739 C CA . ASN A 1 95 ? -7.664 -9.756 5.585 1.00 92.81 95 ASN A CA 1
ATOM 740 C C . ASN A 1 95 ? -6.618 -9.483 6.681 1.00 92.81 95 ASN A C 1
ATOM 742 O O . ASN A 1 95 ? -6.060 -10.415 7.263 1.00 92.81 95 ASN A O 1
ATOM 746 N N . GLY A 1 96 ? -6.324 -8.210 6.959 1.00 91.75 96 GLY A N 1
ATOM 747 C CA . GLY A 1 96 ? -5.265 -7.806 7.884 1.00 91.75 96 GLY A CA 1
ATOM 748 C C . GLY A 1 96 ? -3.862 -8.157 7.380 1.00 91.75 96 GLY A C 1
ATOM 749 O O . GLY A 1 96 ? -2.970 -8.401 8.189 1.00 91.75 96 GLY A O 1
ATOM 750 N N . LEU A 1 97 ? -3.669 -8.219 6.059 1.00 92.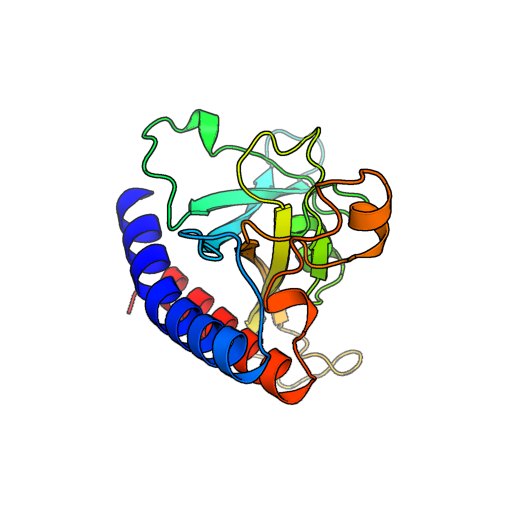75 97 LEU A N 1
ATOM 751 C CA . LEU A 1 97 ? -2.407 -8.573 5.402 1.00 92.75 97 LEU A CA 1
ATOM 752 C C . LEU A 1 97 ? -2.153 -7.659 4.192 1.00 92.75 97 LEU A C 1
ATOM 754 O O . LEU A 1 97 ? -3.120 -7.161 3.610 1.00 92.75 97 LEU A O 1
ATOM 758 N N . PRO A 1 98 ? -0.885 -7.434 3.793 1.00 94.75 98 PRO A N 1
ATOM 759 C CA . PRO A 1 98 ? -0.581 -6.744 2.546 1.00 94.75 98 PRO A CA 1
ATOM 760 C C . PRO A 1 98 ? -1.170 -7.472 1.332 1.00 94.75 98 PRO A C 1
ATOM 762 O O . PRO A 1 98 ? -1.097 -8.697 1.249 1.00 94.75 98 PRO A O 1
ATOM 765 N N . ILE A 1 99 ? -1.719 -6.713 0.387 1.00 94.88 99 ILE A N 1
ATOM 766 C CA . ILE A 1 99 ? -2.273 -7.214 -0.874 1.00 94.88 99 ILE A CA 1
ATOM 767 C C . ILE A 1 99 ? -1.546 -6.530 -2.024 1.00 94.88 99 ILE A C 1
ATOM 769 O O . ILE A 1 99 ? -1.538 -5.303 -2.107 1.00 94.88 99 ILE A O 1
ATOM 773 N N . THR A 1 100 ? -0.976 -7.321 -2.928 1.00 94.25 100 THR A N 1
ATOM 774 C CA . THR A 1 100 ? -0.376 -6.837 -4.175 1.00 94.25 100 THR A CA 1
ATOM 775 C C . THR A 1 100 ? -1.182 -7.389 -5.334 1.00 94.25 100 THR A C 1
ATOM 777 O O . THR A 1 100 ? -1.325 -8.604 -5.452 1.00 94.25 100 THR A O 1
ATOM 780 N N . THR A 1 101 ? -1.741 -6.520 -6.167 1.00 92.62 101 THR A N 1
ATOM 781 C CA . THR A 1 101 ? -2.570 -6.942 -7.301 1.00 92.62 101 THR A CA 1
ATOM 782 C C . THR A 1 101 ? -2.621 -5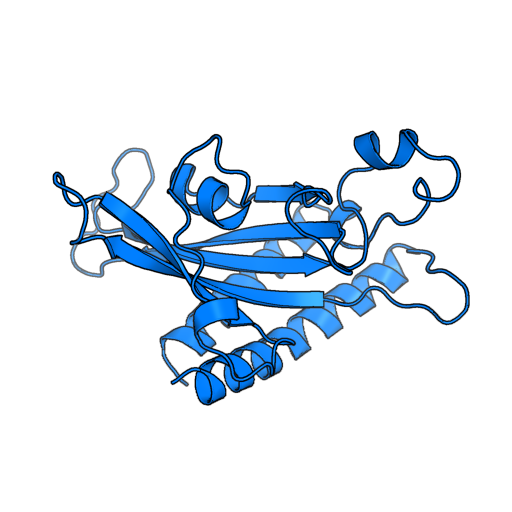.863 -8.378 1.00 92.62 101 THR A C 1
ATOM 784 O O . THR A 1 101 ? -2.211 -4.721 -8.152 1.00 92.62 101 THR A O 1
ATOM 787 N N . ASN A 1 102 ? -3.097 -6.225 -9.561 1.00 90.12 102 ASN A N 1
ATOM 788 C CA . ASN A 1 102 ? -3.391 -5.258 -10.602 1.00 90.12 102 ASN A CA 1
ATOM 789 C C . ASN A 1 102 ? -4.712 -4.539 -10.292 1.00 90.12 102 ASN A C 1
ATOM 791 O O . ASN A 1 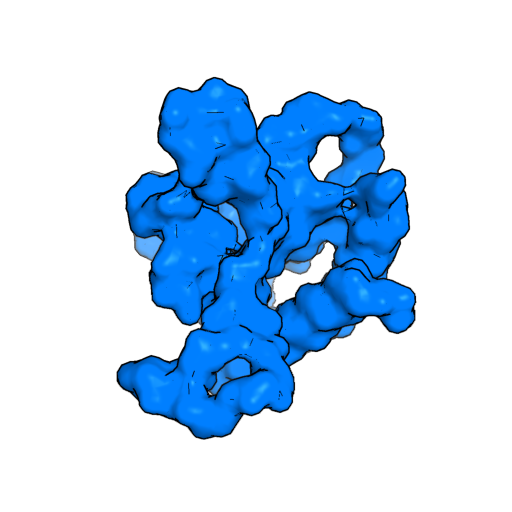102 ? -5.628 -5.086 -9.678 1.00 90.12 102 ASN A O 1
ATOM 795 N N . LEU A 1 103 ? -4.807 -3.279 -10.699 1.00 86.00 103 LEU A N 1
ATOM 796 C CA . LEU A 1 103 ? -6.019 -2.486 -10.561 1.00 86.00 103 LEU A CA 1
ATOM 797 C C . LEU A 1 103 ? -6.978 -2.802 -11.710 1.00 86.00 103 LEU A C 1
ATOM 799 O O . LEU A 1 103 ? -6.609 -2.684 -12.880 1.00 86.00 103 LEU A O 1
ATOM 803 N N . ASP A 1 104 ? -8.232 -3.107 -11.365 1.00 77.81 104 ASP A N 1
ATOM 804 C CA . ASP A 1 104 ? -9.328 -3.255 -12.328 1.00 77.81 104 ASP A CA 1
ATOM 805 C C . ASP A 1 104 ? -9.491 -1.953 -13.127 1.00 77.81 104 ASP A C 1
ATOM 807 O O . ASP A 1 104 ? -9.925 -0.930 -12.587 1.00 77.81 104 ASP A O 1
ATOM 811 N N . GLN A 1 105 ? -9.139 -1.999 -14.412 1.00 73.50 105 GLN A N 1
ATOM 812 C CA . GLN A 1 105 ? -9.135 -0.847 -15.317 1.00 73.50 105 GLN A CA 1
ATOM 813 C C . GLN A 1 105 ? -10.548 -0.350 -15.652 1.00 73.50 105 GLN A C 1
ATOM 815 O O . GLN A 1 105 ? -10.731 0.825 -15.972 1.00 73.50 105 GLN A O 1
ATOM 820 N N . HIS A 1 106 ? -11.569 -1.207 -15.548 1.00 67.88 106 HIS A N 1
ATOM 821 C CA . HIS A 1 106 ? -12.957 -0.806 -15.783 1.00 67.88 106 HIS A CA 1
ATOM 822 C C . HIS A 1 106 ? -13.511 0.031 -14.626 1.00 67.88 106 HIS A C 1
ATOM 824 O O . HIS A 1 106 ? -14.372 0.885 -14.837 1.00 67.88 106 HIS A O 1
ATOM 830 N N . LYS A 1 107 ? -13.015 -0.194 -13.403 1.00 64.56 107 LYS A N 1
ATOM 831 C CA . LYS A 1 107 ? -13.430 0.532 -12.186 1.00 64.56 107 LYS A CA 1
ATOM 832 C C . LYS A 1 107 ? -12.472 1.656 -11.801 1.00 64.56 107 LYS A C 1
ATOM 834 O O . LYS A 1 107 ? -12.874 2.624 -11.155 1.00 64.56 107 LYS A O 1
ATOM 839 N N . ASN A 1 108 ? -11.216 1.544 -12.214 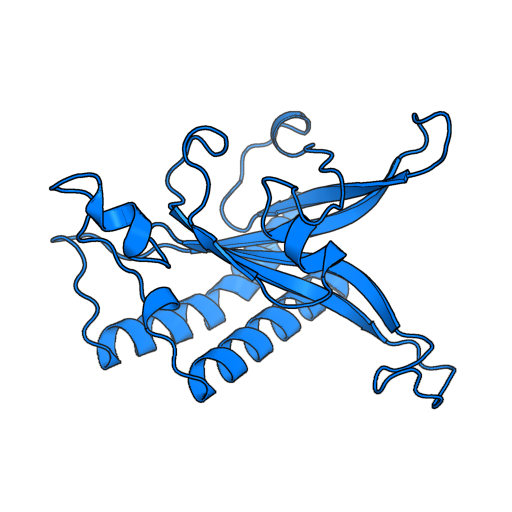1.00 63.12 108 ASN A N 1
ATOM 840 C CA . ASN A 1 108 ? -10.177 2.542 -12.027 1.00 63.12 108 ASN A CA 1
ATOM 841 C C . ASN A 1 108 ? -9.780 3.090 -13.398 1.00 63.12 108 ASN A C 1
ATOM 843 O O . ASN A 1 108 ? -8.742 2.737 -13.944 1.00 63.12 108 ASN A O 1
ATOM 847 N N . SER A 1 109 ? -10.612 3.970 -13.963 1.00 50.56 109 SER A N 1
ATOM 848 C CA . SER A 1 109 ? -10.225 4.729 -15.152 1.00 50.56 109 SER A CA 1
ATOM 849 C C . SER A 1 109 ? -9.026 5.613 -14.796 1.00 50.56 109 SER A C 1
ATOM 851 O O . SER A 1 109 ? -9.173 6.569 -14.026 1.00 50.56 109 SER A O 1
ATOM 853 N N . GLY A 1 110 ? -7.832 5.301 -15.293 1.00 66.88 110 GLY A N 1
ATOM 854 C CA . GLY A 1 110 ? -6.652 6.079 -14.938 1.00 66.88 110 GLY A CA 1
ATOM 855 C C . GLY A 1 110 ? -5.339 5.515 -15.457 1.00 66.88 110 GLY A C 1
ATOM 856 O O . GLY A 1 110 ? -5.302 4.568 -16.228 1.00 66.88 110 GLY A O 1
ATOM 857 N N . LEU A 1 111 ? -4.256 6.149 -15.012 1.00 80.56 111 LEU A N 1
ATOM 858 C CA . LEU A 1 111 ? -2.873 5.805 -15.354 1.00 80.56 111 LEU A CA 1
ATOM 859 C C . LEU A 1 111 ? -2.312 4.650 -14.503 1.00 80.56 111 LEU A C 1
ATOM 861 O O . LEU A 1 111 ? -1.186 4.217 -14.725 1.00 80.56 111 LEU A O 1
ATOM 865 N N . TRP A 1 112 ? -3.051 4.213 -13.481 1.00 87.12 112 TRP A N 1
ATOM 866 C CA . TRP A 1 112 ? -2.581 3.274 -12.466 1.00 87.12 112 TRP A CA 1
ATOM 867 C C . TRP A 1 112 ? -2.983 1.845 -12.828 1.00 87.12 112 TRP A C 1
ATOM 869 O O . TRP A 1 112 ? -4.151 1.560 -13.091 1.00 87.12 112 TRP A O 1
ATOM 879 N N . HIS A 1 113 ? -2.006 0.948 -12.807 1.00 87.75 113 HIS A N 1
ATOM 880 C CA . HIS A 1 113 ? -2.139 -0.434 -13.260 1.00 87.75 113 HIS A CA 1
ATOM 881 C C . HIS A 1 113 ? -1.865 -1.443 -12.152 1.00 87.75 113 HIS A C 1
ATOM 883 O O . HIS A 1 113 ? -2.528 -2.471 -12.092 1.00 87.75 113 HIS A O 1
ATOM 889 N N . GLY A 1 114 ? -0.927 -1.146 -11.258 1.00 91.06 114 GLY A N 1
ATOM 890 C CA . GLY A 1 114 ? -0.551 -2.006 -10.144 1.00 91.06 114 GLY A CA 1
ATOM 891 C C . GLY A 1 114 ? -0.808 -1.343 -8.800 1.00 91.06 114 GLY A C 1
ATOM 892 O O . GLY A 1 114 ? -0.772 -0.118 -8.694 1.00 91.06 114 GLY A O 1
ATOM 893 N N . VAL A 1 115 ? -1.031 -2.137 -7.757 1.00 93.88 115 VAL A N 1
ATOM 894 C CA . VAL A 1 115 ? -1.161 -1.636 -6.387 1.00 93.88 115 VAL A CA 1
ATOM 895 C C . VAL A 1 115 ? -0.534 -2.589 -5.378 1.00 93.88 115 VAL A C 1
ATOM 897 O O . VAL A 1 115 ? -0.700 -3.803 -5.460 1.00 93.88 115 VAL A O 1
ATOM 900 N N . LEU A 1 116 ? 0.154 -2.013 -4.392 1.00 96.50 116 LEU A N 1
ATOM 901 C CA . LEU A 1 116 ? 0.480 -2.649 -3.119 1.00 96.50 116 LEU A CA 1
ATOM 902 C C . LEU A 1 116 ? -0.304 -1.937 -2.012 1.00 96.50 116 LEU A C 1
ATOM 904 O O . LEU A 1 116 ? -0.044 -0.775 -1.706 1.00 96.50 116 LEU A O 1
ATOM 908 N N . ALA A 1 117 ? -1.260 -2.629 -1.405 1.00 95.94 117 ALA A N 1
ATOM 909 C CA . ALA A 1 117 ? -2.054 -2.151 -0.283 1.00 95.94 117 ALA A CA 1
ATOM 910 C C . ALA A 1 117 ? -1.554 -2.767 1.024 1.00 95.94 117 ALA A C 1
ATOM 912 O O . ALA A 1 117 ? -1.447 -3.984 1.137 1.00 95.94 117 ALA A O 1
ATOM 913 N N . VAL A 1 118 ? -1.280 -1.936 2.029 1.00 96.25 118 VAL A N 1
ATOM 914 C CA . VAL A 1 118 ? -0.792 -2.371 3.345 1.00 96.25 118 VAL A CA 1
ATOM 915 C C . VAL A 1 118 ? -1.779 -1.924 4.424 1.00 96.25 118 VAL A C 1
ATOM 917 O O . VAL A 1 118 ? -2.099 -0.732 4.481 1.00 96.25 118 VAL A O 1
ATOM 920 N N . PRO A 1 119 ? -2.268 -2.829 5.294 1.00 95.50 119 PRO A N 1
ATOM 921 C CA . PRO A 1 119 ? -3.156 -2.449 6.385 1.00 95.50 119 PRO A CA 1
ATOM 922 C C . PRO A 1 119 ? -2.401 -1.612 7.422 1.00 95.50 119 PRO A C 1
ATOM 924 O O . PRO A 1 119 ? -1.344 -1.996 7.919 1.00 95.50 119 PRO A O 1
ATOM 927 N N . ILE A 1 120 ? -2.972 -0.472 7.794 1.00 93.94 120 ILE A N 1
ATOM 928 C CA . ILE A 1 120 ? -2.468 0.362 8.880 1.00 93.94 120 ILE A CA 1
ATOM 929 C C . ILE A 1 120 ? -3.041 -0.185 10.171 1.00 93.94 120 ILE A C 1
ATOM 931 O O . ILE A 1 120 ? -4.256 -0.168 10.391 1.00 93.94 120 ILE A O 1
ATOM 935 N N . THR A 1 121 ? -2.146 -0.644 11.031 1.00 89.00 121 THR A N 1
ATOM 936 C CA . THR A 1 121 ? -2.528 -1.270 12.282 1.00 89.00 121 THR A CA 1
ATOM 937 C C . THR A 1 121 ? -1.894 -0.527 13.443 1.00 89.00 121 THR A C 1
ATOM 939 O O . THR A 1 121 ? -0.685 -0.313 13.463 1.00 89.00 121 THR A O 1
ATOM 942 N N . VAL A 1 122 ? -2.723 -0.114 14.395 1.00 83.62 122 VAL A N 1
ATOM 943 C CA . VAL A 1 122 ? -2.306 0.585 15.609 1.00 83.62 122 VAL A CA 1
ATOM 944 C C . VAL A 1 122 ? -2.360 -0.420 16.750 1.00 83.62 122 VAL A C 1
ATOM 946 O O . VAL A 1 122 ? -3.386 -1.066 16.959 1.00 83.62 122 VAL A O 1
ATOM 949 N N . GLY A 1 123 ? -1.239 -0.595 17.445 1.00 77.88 123 GLY A N 1
ATOM 950 C CA . GLY A 1 123 ? -1.192 -1.384 18.671 1.00 77.88 123 GLY A CA 1
ATOM 951 C C . GLY A 1 123 ? -1.687 -0.562 19.855 1.00 77.88 123 GLY A C 1
ATOM 952 O O . GLY A 1 123 ? -1.374 0.625 19.961 1.00 77.88 123 GLY A O 1
ATOM 953 N N . GLY A 1 124 ? -2.454 -1.189 20.738 1.00 66.69 124 GLY A N 1
ATOM 954 C CA . GLY A 1 124 ? -2.683 -0.688 22.081 1.00 66.69 124 GLY A CA 1
ATOM 955 C C . GLY A 1 124 ? -1.432 -0.875 22.938 1.00 66.69 124 GLY A C 1
ATOM 956 O O . GLY A 1 124 ? -0.536 -1.659 22.629 1.00 66.69 124 GLY A O 1
ATOM 957 N N . PHE A 1 125 ? -1.343 -0.085 24.003 1.00 65.31 125 PHE A N 1
ATOM 958 C CA . PHE A 1 125 ? -0.238 -0.142 24.964 1.00 65.31 125 PHE A CA 1
ATOM 959 C C . PHE A 1 125 ? -0.679 -0.749 26.301 1.00 65.31 125 PHE A C 1
ATOM 961 O O . PHE A 1 125 ? 0.057 -0.679 27.285 1.00 65.31 125 PHE A O 1
ATOM 968 N N . THR A 1 126 ? -1.902 -1.276 26.373 1.00 76.69 126 THR A N 1
ATOM 969 C CA . THR A 1 126 ? -2.547 -1.624 27.643 1.00 76.69 126 THR A CA 1
ATOM 970 C C . THR A 1 126 ? -2.403 -3.106 27.950 1.00 76.69 126 THR A C 1
ATOM 972 O O . THR A 1 126 ? -2.234 -3.466 29.114 1.00 76.69 126 THR A O 1
ATOM 975 N N . SER A 1 127 ? -2.431 -3.964 26.930 1.00 81.44 127 SER A N 1
ATOM 976 C CA . SER A 1 127 ? -2.338 -5.409 27.092 1.00 81.44 127 SER A CA 1
ATOM 977 C C . SER A 1 127 ? -1.040 -5.960 26.511 1.00 81.44 127 SER A C 1
ATOM 979 O O . SER A 1 127 ? -0.564 -5.528 25.468 1.00 81.44 127 SER A O 1
ATOM 981 N N . ARG A 1 128 ? -0.464 -6.956 27.189 1.00 82.69 128 ARG A N 1
ATOM 982 C CA . ARG A 1 128 ? 0.610 -7.802 26.636 1.00 82.69 128 ARG A CA 1
ATOM 983 C C . ARG A 1 128 ? 0.086 -9.158 26.160 1.00 82.69 128 ARG A C 1
ATOM 985 O O . ARG A 1 128 ? 0.873 -9.986 25.710 1.00 82.69 128 ARG A O 1
ATOM 992 N N . GLU A 1 129 ? -1.219 -9.393 26.294 1.00 87.25 129 GLU A N 1
ATOM 993 C CA . GLU A 1 129 ? -1.854 -10.648 25.906 1.00 87.25 129 GLU A CA 1
ATOM 994 C C . GLU A 1 129 ? -1.845 -10.820 24.389 1.00 87.25 129 GLU A C 1
ATOM 996 O O . GLU A 1 129 ? -2.078 -9.876 23.631 1.00 87.25 129 GLU A O 1
ATOM 1001 N N . MET A 1 130 ? -1.616 -12.058 23.959 1.00 84.81 130 MET A N 1
ATOM 1002 C CA . MET A 1 130 ? -1.586 -12.447 22.555 1.00 84.81 130 MET A CA 1
ATOM 1003 C C . MET A 1 130 ? -2.746 -13.403 22.275 1.00 84.81 130 MET A C 1
ATOM 1005 O O . MET A 1 130 ? -2.887 -14.424 22.942 1.00 84.81 130 MET A O 1
ATOM 1009 N N . VAL A 1 131 ? -3.546 -13.122 21.247 1.00 81.94 131 VAL A N 1
ATOM 1010 C CA . VAL A 1 131 ? -4.607 -14.012 20.757 1.00 81.94 131 VAL A CA 1
ATOM 1011 C C . VAL A 1 131 ? -4.245 -14.456 19.347 1.00 81.94 131 VAL A C 1
ATOM 1013 O O . VAL A 1 131 ? -4.026 -13.628 18.466 1.00 81.94 131 VAL A O 1
ATOM 1016 N N . ALA A 1 132 ? -4.133 -15.772 19.135 1.00 84.12 132 ALA A N 1
ATOM 1017 C CA . ALA A 1 132 ? -3.706 -16.355 17.857 1.00 84.12 132 ALA A CA 1
ATOM 1018 C C . ALA A 1 132 ? -2.399 -15.734 17.301 1.00 84.12 132 ALA A C 1
ATOM 1020 O O . ALA A 1 132 ? -2.261 -15.507 16.101 1.00 84.12 132 ALA A O 1
ATOM 1021 N N . GLY A 1 133 ? -1.444 -15.422 18.186 1.00 77.94 133 GLY A N 1
ATOM 1022 C CA . GLY A 1 133 ? -0.157 -14.831 17.805 1.00 77.94 133 GLY A CA 1
ATOM 1023 C C . GLY A 1 133 ? -0.203 -13.343 17.436 1.00 77.94 133 GLY A C 1
ATOM 1024 O O . GLY A 1 133 ? 0.796 -12.825 16.941 1.00 77.94 133 GLY A O 1
ATOM 1025 N N . ARG A 1 134 ? -1.313 -12.637 17.693 1.00 77.94 134 ARG A N 1
ATOM 1026 C CA . ARG A 1 134 ? -1.451 -11.181 17.502 1.00 77.94 134 ARG A CA 1
ATOM 1027 C C . ARG A 1 134 ? -1.741 -10.482 18.838 1.00 77.94 134 ARG A C 1
ATOM 1029 O O . ARG A 1 134 ? -2.442 -11.078 19.657 1.00 77.94 134 ARG A O 1
ATOM 1036 N N . PRO A 1 135 ? -1.244 -9.254 19.079 1.00 83.81 135 PRO A N 1
ATOM 1037 C CA . PRO A 1 135 ? -1.581 -8.505 20.288 1.00 83.81 135 PRO A CA 1
ATOM 1038 C C . PRO A 1 135 ? -3.094 -8.294 20.416 1.00 83.81 135 PRO A C 1
ATOM 1040 O O . PRO A 1 135 ? -3.758 -7.934 19.443 1.00 83.81 135 PRO A O 1
ATOM 1043 N N . LEU A 1 136 ? -3.632 -8.524 21.617 1.00 83.94 136 LEU A N 1
ATOM 1044 C CA . LEU A 1 136 ? -5.068 -8.434 21.902 1.00 83.94 136 LEU A CA 1
ATOM 1045 C C . LEU A 1 136 ? -5.643 -7.045 21.597 1.00 83.94 136 LEU A C 1
ATOM 1047 O O . LEU A 1 136 ? -6.768 -6.926 21.121 1.00 83.94 136 LEU A O 1
ATOM 1051 N N . ASP A 1 137 ? -4.887 -5.994 21.891 1.00 85.25 137 ASP A N 1
ATOM 1052 C CA . ASP A 1 137 ? -5.303 -4.599 21.771 1.00 85.25 137 ASP A CA 1
ATOM 1053 C C . ASP A 1 137 ? -4.862 -3.960 20.445 1.00 85.25 137 ASP A C 1
ATOM 1055 O O . ASP A 1 137 ? -4.708 -2.746 20.345 1.00 85.25 137 ASP A O 1
ATOM 1059 N N . GLN A 1 138 ? -4.686 -4.766 19.397 1.00 85.50 138 GLN A N 1
ATOM 1060 C CA . GLN A 1 138 ? -4.329 -4.297 18.065 1.00 85.50 138 GLN A CA 1
ATOM 1061 C C . GLN A 1 138 ? -5.572 -4.013 17.202 1.00 85.50 138 GLN A C 1
ATOM 1063 O O . GLN A 1 138 ? -6.449 -4.862 17.045 1.00 85.50 138 GLN A O 1
ATOM 1068 N N . LEU A 1 139 ? -5.629 -2.834 16.572 1.00 86.06 139 LEU A N 1
ATOM 1069 C CA . LEU A 1 139 ? -6.731 -2.429 15.693 1.00 86.06 139 LEU A CA 1
ATOM 1070 C C . LEU A 1 139 ? -6.228 -1.999 14.315 1.00 86.06 139 LEU A C 1
ATOM 1072 O O . LEU A 1 139 ? -5.409 -1.088 14.183 1.00 86.06 139 LEU A O 1
ATOM 1076 N N . THR A 1 140 ? -6.768 -2.611 13.261 1.00 91.38 140 THR A N 1
ATOM 1077 C CA . THR A 1 140 ? -6.588 -2.117 11.891 1.00 91.38 140 THR A CA 1
ATOM 1078 C C . THR A 1 140 ? -7.500 -0.914 11.679 1.00 91.38 140 THR A C 1
ATOM 1080 O O . THR A 1 140 ? -8.720 -1.034 11.764 1.00 91.38 140 THR A O 1
ATOM 1083 N N . VAL A 1 141 ? -6.920 0.252 11.406 1.00 91.94 141 VAL A N 1
ATOM 1084 C CA . VAL A 1 141 ? -7.647 1.532 11.302 1.00 91.94 141 VAL A CA 1
ATOM 1085 C C . VAL A 1 141 ? -7.823 2.005 9.862 1.00 91.94 141 VAL A C 1
ATOM 1087 O O . VAL A 1 141 ? -8.568 2.948 9.613 1.00 91.94 141 VAL A O 1
ATOM 1090 N N . GLY A 1 142 ? -7.164 1.359 8.901 1.00 94.81 142 GLY A N 1
ATOM 1091 C CA . GLY A 1 142 ? -7.172 1.774 7.504 1.00 94.81 142 GLY A CA 1
ATOM 1092 C C . GLY A 1 142 ? -6.134 1.031 6.673 1.00 94.81 142 GLY A C 1
ATOM 1093 O O . GLY A 1 142 ? -5.617 0.005 7.107 1.00 94.81 142 GLY A O 1
ATOM 1094 N N . ALA A 1 143 ? -5.807 1.566 5.503 1.00 95.81 143 ALA A N 1
ATOM 1095 C CA . ALA A 1 143 ? -4.737 1.081 4.643 1.00 95.81 143 ALA A CA 1
ATOM 1096 C C . ALA A 1 143 ? -3.976 2.238 3.989 1.00 95.81 143 ALA A C 1
ATOM 1098 O O . ALA A 1 143 ? -4.529 3.306 3.722 1.00 95.81 143 ALA A O 1
ATOM 1099 N N . LEU A 1 144 ? -2.703 1.995 3.696 1.00 95.88 144 LEU A N 1
ATOM 1100 C CA . LEU A 1 144 ? -1.907 2.815 2.794 1.00 95.88 144 LEU A CA 1
ATOM 1101 C C . LEU A 1 144 ? -1.742 2.028 1.496 1.00 95.88 144 LEU A C 1
ATOM 1103 O O . LEU A 1 144 ? -1.316 0.873 1.542 1.00 95.88 144 LEU A O 1
ATOM 1107 N N . THR A 1 145 ? -2.075 2.623 0.354 1.00 95.44 145 THR A N 1
ATOM 1108 C CA . THR A 1 145 ? -1.776 2.011 -0.946 1.00 95.44 145 THR A CA 1
ATOM 1109 C C . THR A 1 145 ? -0.641 2.741 -1.632 1.00 95.44 145 THR A C 1
ATOM 1111 O O . THR A 1 145 ? -0.524 3.962 -1.532 1.00 95.44 145 THR A O 1
ATOM 1114 N N . LEU A 1 146 ? 0.212 1.968 -2.294 1.00 96.50 146 LEU A N 1
ATOM 1115 C CA . LEU A 1 146 ? 1.213 2.426 -3.235 1.00 96.50 146 LEU A CA 1
ATOM 1116 C C . LEU A 1 146 ? 0.781 1.949 -4.617 1.00 96.50 146 LEU A C 1
ATOM 1118 O O . LEU A 1 146 ? 0.926 0.768 -4.938 1.00 96.50 146 LEU A O 1
ATOM 1122 N N . ASP A 1 147 ? 0.256 2.866 -5.417 1.00 93.81 147 ASP A N 1
ATOM 1123 C CA . ASP A 1 147 ? -0.206 2.546 -6.761 1.00 93.81 147 ASP A CA 1
ATOM 1124 C C . ASP A 1 147 ? 0.925 2.831 -7.757 1.00 93.81 147 ASP A C 1
ATOM 1126 O O . ASP A 1 147 ? 1.697 3.778 -7.576 1.00 93.81 147 ASP A O 1
ATOM 1130 N N . SER A 1 148 ? 1.030 2.006 -8.795 1.00 92.69 148 SER A N 1
ATOM 1131 C CA . SER A 1 148 ? 2.062 2.054 -9.831 1.00 92.69 148 SER A CA 1
ATOM 1132 C C . SER A 1 148 ? 1.443 2.204 -11.218 1.00 92.69 148 SER A C 1
ATOM 1134 O O . SER A 1 148 ? 0.392 1.628 -11.509 1.00 92.69 148 SER A O 1
ATOM 1136 N N . THR A 1 149 ? 2.105 2.957 -12.098 1.00 90.12 149 THR A N 1
ATOM 1137 C CA . THR A 1 149 ? 1.768 3.015 -13.532 1.00 90.12 149 THR A CA 1
ATOM 1138 C C . THR A 1 149 ? 2.179 1.757 -14.303 1.00 90.12 149 THR A C 1
ATOM 1140 O O . THR A 1 149 ? 2.076 1.723 -15.523 1.00 90.12 149 THR A O 1
ATOM 1143 N N . TYR A 1 150 ? 2.695 0.733 -13.626 1.00 90.25 150 TYR A N 1
ATOM 1144 C CA . TYR A 1 150 ? 3.076 -0.549 -14.208 1.00 90.25 150 TYR A CA 1
ATOM 1145 C C . TYR A 1 150 ? 2.330 -1.685 -13.499 1.00 90.25 150 TYR A C 1
ATOM 1147 O O . TYR A 1 150 ? 1.924 -1.559 -12.342 1.00 90.25 150 TYR A O 1
ATOM 1155 N N . TYR A 1 151 ? 2.139 -2.800 -14.202 1.00 89.56 151 TYR A N 1
ATOM 1156 C CA . TYR A 1 151 ? 1.478 -3.989 -13.668 1.00 89.56 151 TYR A CA 1
ATOM 1157 C C . TYR A 1 151 ? 2.379 -4.712 -12.662 1.00 89.56 151 TYR A C 1
ATOM 1159 O O . TYR A 1 151 ? 3.612 -4.688 -12.770 1.00 89.56 151 TYR A O 1
ATOM 1167 N N . VAL A 1 152 ? 1.752 -5.379 -11.693 1.00 89.56 152 VAL A N 1
ATOM 1168 C CA . VAL A 1 152 ? 2.435 -6.202 -10.684 1.00 89.56 152 VAL A CA 1
ATOM 1169 C C . VAL A 1 152 ? 2.298 -7.698 -10.950 1.00 89.56 152 VAL A C 1
ATOM 1171 O O . VAL A 1 152 ? 3.190 -8.446 -10.561 1.00 89.56 152 VAL A O 1
ATOM 1174 N N . ASP A 1 153 ? 1.243 -8.121 -11.651 1.00 85.12 153 ASP A N 1
ATOM 1175 C CA . ASP A 1 153 ? 1.053 -9.498 -12.114 1.00 85.12 153 ASP A CA 1
ATOM 1176 C C . ASP A 1 153 ? 1.027 -9.560 -13.651 1.00 85.12 153 ASP A C 1
ATOM 1178 O O . ASP A 1 153 ? 0.310 -8.807 -14.316 1.00 85.12 153 ASP A O 1
ATOM 1182 N N . GLY A 1 154 ? 1.831 -10.467 -14.212 1.00 70.56 154 GLY A N 1
ATOM 1183 C CA . GLY A 1 154 ? 1.962 -10.697 -15.651 1.00 70.56 154 GLY A CA 1
ATOM 1184 C C . GLY A 1 154 ? 0.861 -11.571 -16.251 1.00 70.56 154 GLY A C 1
ATOM 1185 O O . GLY A 1 154 ? 0.752 -11.629 -17.475 1.00 70.56 154 GLY A O 1
ATOM 1186 N N . SER A 1 155 ? 0.044 -12.230 -15.422 1.00 67.38 155 SER A N 1
ATOM 1187 C CA . SER A 1 155 ? -1.058 -13.086 -15.875 1.00 67.38 155 SER A CA 1
ATOM 1188 C C . SER A 1 155 ? -2.105 -12.312 -16.692 1.00 67.38 155 SER A C 1
ATOM 1190 O O . SER A 1 155 ? -2.541 -12.781 -17.742 1.00 67.38 155 SER A O 1
ATOM 1192 N N . GLU A 1 156 ? -2.430 -11.083 -16.286 1.00 56.16 156 GLU A N 1
ATOM 1193 C CA . GLU A 1 156 ? -3.343 -10.187 -17.012 1.00 56.16 156 GLU A CA 1
ATOM 1194 C C . GLU A 1 156 ? -2.663 -9.449 -18.172 1.00 56.16 156 GLU A C 1
ATOM 1196 O O . GLU A 1 156 ? -3.300 -9.108 -19.169 1.00 56.16 156 GLU A O 1
ATOM 1201 N N . ALA A 1 157 ? -1.346 -9.250 -18.085 1.00 51.53 157 ALA A N 1
ATOM 1202 C CA . ALA A 1 157 ? -0.561 -8.619 -19.139 1.00 51.53 157 ALA A CA 1
ATOM 1203 C C . ALA A 1 157 ? -0.564 -9.481 -20.426 1.00 51.53 157 ALA A C 1
ATOM 1205 O O . ALA A 1 157 ? -0.528 -8.952 -21.535 1.00 51.53 157 ALA A O 1
ATOM 1206 N N . ALA A 1 158 ? -0.695 -10.806 -20.299 1.00 49.84 158 ALA A N 1
ATOM 1207 C CA . ALA A 1 158 ? -0.708 -11.758 -21.412 1.00 49.84 158 ALA A CA 1
ATOM 1208 C C . ALA A 1 158 ? -1.938 -11.666 -22.349 1.00 49.84 158 ALA A C 1
ATOM 1210 O O . ALA A 1 158 ? -1.925 -12.279 -23.417 1.00 49.84 158 ALA A O 1
ATOM 1211 N N . ALA A 1 159 ? -2.983 -10.906 -21.994 1.00 54.25 159 ALA A N 1
ATOM 1212 C CA . ALA A 1 159 ? -4.227 -10.821 -22.768 1.00 54.25 159 ALA A CA 1
ATOM 1213 C C . ALA A 1 159 ? -4.214 -9.784 -23.918 1.00 54.25 159 ALA A C 1
ATOM 1215 O O . ALA A 1 159 ? -5.141 -9.762 -24.727 1.00 54.25 159 ALA A O 1
ATOM 1216 N N . GLY A 1 160 ? -3.175 -8.946 -24.037 1.00 51.72 160 GLY A N 1
ATOM 1217 C CA . GLY A 1 160 ? -3.049 -7.943 -25.105 1.00 51.72 160 GLY A CA 1
ATOM 1218 C C . GLY A 1 160 ? -1.594 -7.708 -25.519 1.00 51.72 160 GLY A C 1
ATOM 1219 O O . GLY A 1 160 ? -0.741 -7.423 -24.681 1.00 51.72 160 GLY A O 1
ATOM 1220 N N . SER A 1 161 ? -1.300 -7.814 -26.820 1.00 50.62 161 SER A N 1
ATOM 1221 C CA . SER A 1 161 ? 0.065 -7.959 -27.359 1.00 50.62 161 SER A CA 1
ATOM 1222 C C . SER A 1 161 ? 1.019 -6.772 -27.150 1.00 50.62 161 SER A C 1
ATOM 1224 O O . SER A 1 161 ? 2.222 -6.967 -27.297 1.00 50.62 161 SER A O 1
ATOM 1226 N N . ASP A 1 162 ? 0.531 -5.592 -26.752 1.00 52.19 162 ASP A N 1
ATOM 1227 C CA . ASP A 1 162 ? 1.369 -4.420 -26.416 1.00 52.19 162 ASP A CA 1
ATOM 1228 C C . ASP A 1 162 ? 1.365 -4.053 -24.917 1.00 52.19 162 ASP A C 1
ATOM 1230 O O . ASP A 1 162 ? 2.245 -3.337 -24.447 1.00 52.19 162 ASP A O 1
ATOM 1234 N N . VAL A 1 163 ? 0.432 -4.599 -24.127 1.00 50.75 163 VAL A N 1
ATOM 1235 C CA . VAL A 1 163 ? 0.291 -4.339 -22.676 1.00 50.75 163 VAL A CA 1
ATOM 1236 C C . VAL A 1 163 ? 1.057 -5.377 -21.837 1.00 50.75 163 VAL A C 1
ATOM 1238 O O . VAL A 1 163 ? 1.474 -5.091 -20.714 1.00 50.75 163 VAL A O 1
ATOM 1241 N N . ALA A 1 164 ? 1.380 -6.530 -22.436 1.00 49.03 164 ALA A N 1
ATOM 1242 C CA . ALA A 1 164 ? 2.190 -7.620 -21.879 1.00 49.03 164 ALA A CA 1
ATOM 1243 C C . ALA A 1 164 ? 3.599 -7.232 -21.381 1.00 49.03 164 ALA A C 1
ATOM 1245 O O . ALA A 1 164 ? 4.283 -8.047 -20.764 1.00 49.03 164 ALA A O 1
ATOM 1246 N N . ARG A 1 165 ? 4.070 -6.010 -21.663 1.00 55.75 165 ARG A N 1
ATOM 1247 C CA . ARG A 1 165 ? 5.471 -5.597 -21.475 1.00 55.75 165 ARG A CA 1
ATOM 1248 C C . ARG A 1 165 ? 5.729 -4.612 -20.336 1.00 55.75 165 ARG A C 1
ATOM 1250 O O . ARG A 1 165 ? 6.884 -4.263 -20.116 1.00 55.75 165 ARG A O 1
ATOM 1257 N N . ARG A 1 166 ? 4.716 -4.195 -19.571 1.00 75.88 166 ARG A N 1
ATOM 1258 C CA . ARG A 1 166 ? 4.879 -3.184 -18.506 1.00 75.88 166 ARG A CA 1
ATOM 1259 C C . ARG A 1 166 ? 4.833 -3.779 -17.099 1.00 75.88 166 ARG A C 1
ATOM 1261 O O . ARG A 1 166 ? 4.070 -3.320 -16.256 1.00 75.88 166 ARG A O 1
ATOM 1268 N N . LEU A 1 167 ? 5.660 -4.791 -16.834 1.00 87.56 167 LEU A N 1
ATOM 1269 C CA . LEU A 1 167 ? 5.886 -5.272 -15.468 1.00 87.56 167 LEU A CA 1
ATOM 1270 C C . LEU A 1 167 ? 6.806 -4.313 -14.712 1.00 87.56 167 LEU A C 1
ATOM 1272 O O . LEU A 1 167 ? 7.950 -4.089 -15.114 1.00 87.56 167 LEU A O 1
ATOM 1276 N N . GLY A 1 168 ? 6.289 -3.754 -13.622 1.00 89.50 168 GLY A N 1
ATOM 1277 C CA . GLY A 1 168 ? 6.988 -2.772 -12.801 1.00 89.50 168 GLY A CA 1
ATOM 1278 C C . GLY A 1 168 ? 7.953 -3.410 -11.814 1.00 89.50 168 GLY A C 1
ATOM 1279 O O . GLY A 1 168 ? 8.016 -4.632 -11.656 1.00 89.50 168 GLY A O 1
ATOM 1280 N N . VAL A 1 169 ? 8.683 -2.581 -11.080 1.00 93.56 169 VAL A N 1
ATOM 1281 C CA . VAL A 1 169 ? 9.606 -3.023 -10.028 1.00 93.56 169 VAL A CA 1
ATOM 1282 C C . VAL A 1 169 ? 8.902 -3.821 -8.929 1.00 93.56 169 VAL A C 1
ATOM 1284 O O . VAL A 1 169 ? 9.494 -4.753 -8.388 1.00 93.56 169 VAL A O 1
ATOM 1287 N N . LEU A 1 170 ? 7.635 -3.505 -8.638 1.00 92.75 170 LEU A N 1
ATOM 1288 C CA . LEU A 1 170 ? 6.839 -4.202 -7.626 1.00 92.75 170 LEU A CA 1
ATOM 1289 C C . LEU A 1 170 ? 6.629 -5.689 -7.968 1.00 92.75 170 LEU A C 1
ATOM 1291 O O . LEU A 1 170 ? 6.589 -6.510 -7.058 1.00 92.75 170 LEU A O 1
ATOM 1295 N N . SER A 1 171 ? 6.590 -6.048 -9.258 1.00 91.81 171 SER A N 1
ATOM 1296 C CA . SER A 1 171 ? 6.467 -7.446 -9.717 1.00 91.81 171 SER A CA 1
ATOM 1297 C C . SER A 1 171 ? 7.724 -8.295 -9.479 1.00 91.81 171 SER A C 1
ATOM 1299 O O . SER A 1 171 ? 7.680 -9.518 -9.577 1.00 91.81 171 SER A O 1
ATOM 1301 N N . ARG A 1 172 ? 8.869 -7.655 -9.196 1.00 91.19 172 ARG A N 1
ATOM 1302 C CA . ARG A 1 172 ? 10.187 -8.309 -9.091 1.00 91.19 172 ARG A CA 1
ATOM 1303 C C . ARG A 1 172 ? 10.748 -8.325 -7.672 1.00 91.19 172 ARG A C 1
ATOM 1305 O O . ARG A 1 172 ? 11.902 -8.706 -7.480 1.00 91.19 172 ARG A O 1
ATOM 1312 N N . LEU A 1 173 ? 9.986 -7.860 -6.683 1.00 91.12 173 LEU A N 1
ATOM 1313 C CA . LEU A 1 173 ? 10.471 -7.773 -5.309 1.00 91.12 173 LEU A CA 1
ATOM 1314 C C . LEU A 1 173 ? 10.700 -9.172 -4.728 1.00 91.12 173 LEU A C 1
ATOM 1316 O O . LEU A 1 173 ? 9.784 -9.980 -4.625 1.00 91.12 173 LEU A O 1
ATOM 1320 N N . GLY A 1 174 ? 11.936 -9.433 -4.300 1.00 90.38 174 GLY A N 1
ATOM 1321 C CA . GLY A 1 174 ? 12.234 -10.559 -3.416 1.00 90.38 174 GLY A CA 1
ATOM 1322 C C . GLY A 1 174 ? 11.761 -10.297 -1.982 1.00 90.38 174 GLY A C 1
ATOM 1323 O O . GLY A 1 174 ? 11.397 -9.173 -1.628 1.00 90.38 174 GLY A O 1
ATOM 1324 N N . GLU A 1 175 ? 11.822 -11.320 -1.131 1.00 92.31 175 GLU A N 1
ATOM 1325 C CA . GLU A 1 175 ? 11.374 -11.256 0.269 1.00 92.31 175 GLU A CA 1
ATOM 1326 C C . GLU A 1 175 ? 12.039 -10.113 1.053 1.00 92.31 175 GLU A C 1
ATOM 1328 O O . GLU A 1 175 ? 11.356 -9.288 1.661 1.00 92.31 175 GLU A O 1
ATOM 1333 N N . GLN A 1 176 ? 13.369 -9.998 0.968 1.00 94.81 176 GLN A N 1
ATOM 1334 C CA . GLN A 1 176 ? 14.118 -8.946 1.657 1.00 94.81 176 GLN A CA 1
ATOM 1335 C C . GLN A 1 176 ? 13.637 -7.541 1.256 1.00 94.81 176 GLN A C 1
ATOM 1337 O O . GLN A 1 176 ? 13.303 -6.723 2.112 1.00 94.81 176 GLN A O 1
ATOM 1342 N N . HIS A 1 177 ? 13.564 -7.257 -0.046 1.00 95.69 177 HIS A N 1
ATOM 1343 C CA . HIS A 1 177 ? 13.153 -5.940 -0.532 1.00 95.69 177 HIS A CA 1
ATOM 1344 C C . HIS A 1 177 ? 11.665 -5.658 -0.300 1.00 95.69 177 HIS A C 1
ATOM 1346 O O . HIS A 1 177 ? 11.289 -4.497 -0.144 1.00 95.69 177 HIS A O 1
ATOM 1352 N N . THR A 1 178 ? 10.830 -6.698 -0.232 1.00 94.56 178 THR A N 1
ATOM 1353 C CA . THR A 1 178 ? 9.429 -6.580 0.188 1.00 94.56 178 THR A CA 1
ATOM 1354 C C . THR A 1 178 ? 9.353 -6.107 1.637 1.00 94.56 178 THR A C 1
ATOM 1356 O O . THR A 1 178 ? 8.667 -5.129 1.920 1.00 94.56 178 THR A O 1
ATOM 1359 N N . ASN A 1 179 ? 10.118 -6.718 2.545 1.00 94.25 179 ASN A N 1
ATOM 1360 C CA . ASN A 1 179 ? 10.156 -6.310 3.952 1.00 94.25 179 ASN A CA 1
ATOM 1361 C C . ASN A 1 179 ? 10.673 -4.874 4.130 1.00 94.25 179 ASN A C 1
ATOM 1363 O O . ASN A 1 179 ? 10.102 -4.099 4.900 1.00 94.25 179 ASN A O 1
ATOM 1367 N N . GLU A 1 180 ? 11.710 -4.485 3.383 1.00 96.38 180 GLU A N 1
ATOM 1368 C CA . GLU A 1 180 ? 12.214 -3.106 3.382 1.00 96.38 180 GLU A CA 1
ATOM 1369 C C . GLU A 1 180 ? 11.159 -2.108 2.871 1.00 96.38 180 GLU A C 1
ATOM 1371 O O . GLU A 1 180 ? 10.949 -1.060 3.488 1.00 96.38 180 GLU A O 1
ATOM 1376 N N . LEU A 1 181 ? 10.439 -2.442 1.793 1.00 96.75 181 LEU A N 1
ATOM 1377 C CA . LEU A 1 181 ? 9.356 -1.606 1.271 1.00 96.75 181 LEU A CA 1
ATOM 1378 C C . LEU A 1 181 ? 8.203 -1.469 2.269 1.00 96.75 181 LEU A C 1
ATOM 1380 O O . LEU A 1 181 ? 7.713 -0.361 2.488 1.00 96.75 181 LEU A O 1
ATOM 1384 N N . LEU A 1 182 ? 7.784 -2.571 2.894 1.00 94.75 182 LEU A N 1
ATOM 1385 C CA . LEU A 1 182 ? 6.738 -2.553 3.915 1.00 94.75 182 LEU A CA 1
ATOM 1386 C C . LEU A 1 182 ? 7.144 -1.672 5.098 1.00 94.75 182 LEU A C 1
ATOM 1388 O O . LEU A 1 182 ? 6.338 -0.865 5.553 1.00 94.75 182 LEU A O 1
ATOM 1392 N N . SER A 1 183 ? 8.398 -1.753 5.546 1.00 94.00 183 SER A N 1
ATOM 1393 C CA . SER A 1 183 ? 8.926 -0.879 6.600 1.00 94.00 183 SER A CA 1
ATOM 1394 C C . SER A 1 183 ? 8.830 0.608 6.222 1.00 94.00 183 SER A C 1
ATOM 1396 O O . SER A 1 183 ? 8.363 1.431 7.018 1.00 94.00 183 SER A O 1
ATOM 1398 N N . LEU A 1 184 ? 9.177 0.964 4.978 1.00 96.12 184 LEU A N 1
ATOM 1399 C CA . LEU A 1 184 ? 9.020 2.333 4.474 1.00 96.12 184 LEU A CA 1
ATOM 1400 C C . LEU A 1 184 ? 7.548 2.773 4.422 1.00 96.12 184 LEU A C 1
ATOM 1402 O O . LEU A 1 184 ? 7.243 3.909 4.782 1.00 96.12 184 LEU A O 1
ATOM 1406 N N . LEU A 1 185 ? 6.633 1.887 4.022 1.00 95.25 185 LEU A N 1
ATOM 1407 C CA . LEU A 1 185 ? 5.194 2.174 3.970 1.00 95.25 185 LEU A CA 1
ATOM 1408 C C . LEU A 1 185 ? 4.587 2.349 5.370 1.00 95.25 185 LEU A C 1
ATOM 1410 O O . LEU A 1 185 ? 3.814 3.281 5.584 1.00 95.25 185 LEU A O 1
ATOM 1414 N N . TYR A 1 186 ? 4.976 1.531 6.350 1.00 91.38 186 TYR A N 1
ATOM 1415 C CA . TYR A 1 186 ? 4.563 1.719 7.746 1.00 91.38 186 TYR A CA 1
ATOM 1416 C C . TYR A 1 186 ? 5.119 3.016 8.347 1.00 91.38 186 TYR A C 1
ATOM 1418 O O . TYR A 1 186 ? 4.403 3.732 9.056 1.00 91.38 186 TYR A O 1
ATOM 1426 N N . SER A 1 187 ? 6.368 3.362 8.022 1.00 91.50 187 SER A N 1
ATOM 1427 C CA . SER A 1 187 ? 6.973 4.640 8.422 1.00 91.50 187 SER A CA 1
ATOM 1428 C C . SER A 1 187 ? 6.214 5.824 7.813 1.00 91.50 187 SER A C 1
ATOM 1430 O O . SER A 1 187 ? 5.909 6.792 8.510 1.00 91.50 187 SER A O 1
ATOM 1432 N N . ALA A 1 188 ? 5.838 5.722 6.534 1.00 92.62 188 ALA A N 1
ATOM 1433 C CA . ALA A 1 188 ? 5.027 6.716 5.839 1.00 92.62 188 ALA A CA 1
ATOM 1434 C C . ALA A 1 188 ? 3.639 6.876 6.476 1.00 92.62 188 ALA A C 1
ATOM 1436 O O . ALA A 1 188 ? 3.225 7.998 6.764 1.00 92.62 188 ALA A O 1
ATOM 1437 N N . ALA A 1 189 ? 2.940 5.770 6.753 1.00 90.69 189 ALA A N 1
ATOM 1438 C CA . ALA A 1 189 ? 1.640 5.798 7.420 1.00 90.69 189 ALA A CA 1
ATOM 1439 C C . ALA A 1 189 ? 1.726 6.487 8.792 1.00 90.69 189 ALA A C 1
ATOM 1441 O O . ALA A 1 189 ? 0.908 7.352 9.104 1.00 90.69 189 ALA A O 1
ATOM 1442 N N . SER A 1 190 ? 2.758 6.164 9.573 1.00 87.81 190 SER A N 1
ATOM 1443 C CA . SER A 1 190 ? 2.997 6.769 10.888 1.00 87.81 190 SER A CA 1
ATOM 1444 C C . SER A 1 190 ? 3.246 8.276 10.790 1.00 87.81 190 SER A C 1
ATOM 1446 O O . SER A 1 190 ? 2.604 9.043 11.503 1.00 87.81 190 SER A O 1
ATOM 1448 N N . ALA A 1 191 ? 4.107 8.721 9.868 1.00 87.94 191 ALA A N 1
ATOM 1449 C CA . ALA A 1 191 ? 4.403 10.142 9.667 1.00 87.94 191 ALA A CA 1
ATOM 1450 C C . ALA A 1 191 ? 3.160 10.942 9.235 1.00 87.94 191 ALA A C 1
ATOM 1452 O O . ALA A 1 191 ? 2.905 12.042 9.730 1.00 87.94 191 ALA A O 1
ATOM 1453 N N . VAL A 1 192 ? 2.341 10.379 8.339 1.00 88.56 192 VAL A N 1
ATOM 1454 C CA . VAL A 1 192 ? 1.125 11.046 7.853 1.00 88.56 192 VAL A CA 1
ATOM 1455 C C . VAL A 1 192 ? 0.086 11.188 8.971 1.00 88.56 192 VAL A C 1
ATOM 1457 O O . VAL A 1 192 ? -0.497 12.269 9.114 1.00 88.56 192 VAL A O 1
ATOM 1460 N N . LEU A 1 193 ? -0.115 10.130 9.767 1.00 85.31 193 LEU A N 1
ATOM 1461 C CA . LEU A 1 193 ? -1.128 10.076 10.827 1.00 85.31 193 LEU A CA 1
ATOM 1462 C C . LEU A 1 193 ? -0.735 10.845 12.091 1.00 85.31 193 LEU A C 1
ATOM 1464 O O . LEU A 1 193 ? -1.574 11.541 12.656 1.00 85.31 193 LEU A O 1
ATOM 1468 N N . LEU A 1 194 ? 0.521 10.740 12.528 1.00 79.44 194 LEU A N 1
ATOM 1469 C CA . LEU A 1 194 ? 0.991 11.349 13.779 1.00 79.44 194 LEU A CA 1
ATOM 1470 C C . LEU A 1 194 ? 1.485 12.788 13.591 1.00 79.44 194 LEU A C 1
ATOM 1472 O O . LEU A 1 194 ? 1.555 13.544 14.554 1.00 79.44 194 LEU A O 1
ATOM 1476 N N . GLY A 1 195 ? 1.762 13.197 12.351 1.00 64.44 195 GLY A N 1
ATOM 1477 C CA . GLY A 1 195 ? 2.018 14.591 12.012 1.00 64.44 195 GLY A CA 1
ATOM 1478 C C . GLY A 1 195 ? 3.313 15.184 12.549 1.00 64.44 195 GLY A C 1
ATOM 1479 O O . GLY A 1 195 ? 3.331 16.382 12.829 1.00 64.44 195 GLY A O 1
ATOM 1480 N N . SER A 1 196 ? 4.356 14.363 12.655 1.00 48.78 196 SER A N 1
ATOM 1481 C CA . SER A 1 196 ? 5.747 14.783 12.862 1.00 48.78 196 SER A CA 1
ATOM 1482 C C . SER A 1 196 ? 6.313 15.500 11.642 1.00 48.78 196 SER A C 1
ATOM 1484 O O . SER A 1 196 ? 6.150 14.932 10.535 1.00 48.78 196 SER A O 1
#

pLDDT: mean 82.8, std 14.14, range [45.53, 97.0]

Foldseek 3Di:
DAVLLLVLQLVLVVVLVVLQVVLCVVVVQDDDVPDDKDKKKWWWFWDFDPVDPDTAIFIFTRYMNPDPDDDPVVRGDGWHQDCPTLDQFSNCQNVVAWDKFFHDCVVDVDLFTIKIKHFQKDADPPDPDDDPNHTPRIHGGTIMMMTISFGQDLPVCVPDDPSSRRHGSNNVDDPVSVVVSVVSRNVSVCCSVVVD